Protein 9NZL (pdb70)

Foldseek 3Di:
DQAPPVFKGWDAWDDDDPQFTKTWIAGNVPRAIKIKGKHQQPDPQDFVVVQLVLLVLLPPPPQRWHWDDWDDDDRIIMTITHDFAAFQVLLCVLLVLAWDLLQLLLLLLLLLSQQLSCVLSQKHQQADDRRQWTFGPPPDPRRQHTHGDDRRPMDGQADPPPRHGDDKDFQADLDYDLQQFDLCSLRRIDAASLRNQLSSLSNSLSRHVSGDPLPPDDDPDPNVSSNSSSVCVVPQQLVNSQPVHPCLSSVSNVVSNPDDRSDDDPSVVNSVSSVVSCVVVVHDNPSDTSQCPPPNNPGDDCVVRVVVD

Organism: Candida albicans (NCBI:txid5476)

Solvent-accessible surface area: 15010 Å² total; per-residue (Å²): 150,61,43,12,5,141,71,14,103,41,36,116,102,62,33,103,79,49,43,14,40,48,45,46,4,62,20,88,129,97,51,64,45,1,13,0,20,22,7,70,99,182,46,175,67,97,48,0,154,68,5,57,127,19,4,84,89,0,95,69,18,132,19,10,6,59,7,93,54,53,14,114,60,64,124,69,27,2,5,0,23,32,21,25,14,13,10,0,32,30,0,0,70,27,32,60,82,153,3,53,38,37,0,0,0,5,0,0,27,51,0,0,58,6,0,30,49,0,1,149,46,9,22,0,1,58,14,6,44,0,64,10,0,32,3,2,100,126,69,44,148,48,40,36,69,5,7,0,28,24,6,21,46,24,68,83,1,36,55,61,226,101,98,127,23,32,109,98,114,84,184,52,90,78,59,20,41,10,80,6,12,2,29,14,5,17,67,5,81,8,20,0,19,28,4,2,0,4,6,0,1,0,0,1,1,0,0,3,65,13,81,2,38,2,54,67,47,163,29,117,63,106,166,84,78,42,110,99,10,2,64,81,1,138,105,13,82,4,92,73,1,0,118,80,24,26,80,20,2,3,92,0,0,68,44,1,57,89,20,84,30,85,22,128,3,48,14,98,120,7,30,112,46,0,46,38,0,4,113,106,87,67,91,60,67,91,40,52,3,36,4,63,115,27,36,77,48,185,9,50,48,58,83,103,16,79,149,102,106

Sequence (309 aa):
SSVVGLHYKIGKKIGEGSFGVIFEGTNIINGVPVAIKFEPRKTEAPQLRDEYRTYKHLQGCDGIPNAYYFGQEGLHNILVIDLLGPSLEDLFDWCGRRFSVKTVVQVAIQMLTLVEEVHRHDLIYRDIKPDNFLIGRRGATDENNVHLIDFGMAKQYRDPRTKQHIPYREKKSLSGTARYMSINTHLGREQSRRDDLEALGHVFFYFLRGQLPWQGLKAPTNKQKYEKIGDKKRTTPAVTLCDGLPQQFAEYLDSVRSLPFDAEPPYEEYRMLLLSVLDDLGQACDGDMDWMHLNGGRGWDATINKKPN

Secondary structure (DSSP, 8-state):
--EETTTEEEEEEEE-SSSSEEEEEEETTT--EEEEEEEETT-SS--HHHHHHHHHHTTT-TTSPPEEEEEEETTEEEEEEE----BHHHHHHHTTS---HHHHHHHHHHHHHHHHHHHHTTEE-----GGGEE---TTSTTTTS-EE---TT-EE-B-TTT-PBPPP-------S-TTT--HHHHTTPPP-HHHHHHHHHHHHHHHHHSS-TTTT---SSHHHHHHHHHHHHHHS-HHHHTTTS-THHHHHHHHHHHS-TTPPP-HHHHHHHHHHHHHHHT---S---GGGGTGGGT---TTTTTTT-

InterPro domains:
  IPR000719 Protein kinase domain [PF00069] (44-261)
  IPR000719 Protein kinase domain [PS50011] (44-311)
  IPR000719 Protein kinase domain [SM00220] (44-328)
  IPR008271 Serine/threonine-protein kinase, active site [PS00108] (159-171)
  IPR011009 Protein kinase-like domain superfamily [SSF56112] (43-327)
  IPR017441 Protein kinase, ATP binding site [PS00107] (50-73)
  IPR050235 Casein kinase 1/Serine/threonine-protein kinase-like [PTHR11909] (44-399)

B-factor: mean 36.99, std 21.09, range [13.29, 161.22]

Nearest PDB structures (foldseek):
  6u6a-assembly1_A  TM=9.959E-01  e=7.664E-56  Candida albicans SC5314
  5x18-assembly2_B  TM=9.754E-01  e=1.905E-47  Saccharomyces cerevisiae S288C
  1csn-assembly1_A  TM=9.766E-01  e=1.098E-42  Schizosaccharomyces pombe
  6gro-assembly1_A  TM=9.730E-01  e=7.048E-38  Homo sapiens
  2c47-assembly1_A  TM=9.779E-01  e=2.826E-35  Homo sapiens

Structure (mmCIF, N/CA/C/O backbone):
data_9NZL
#
_entry.id   9NZL
#
_cell.length_a   91.824
_cell.length_b   91.824
_cell.length_c   118.714
_cell.angle_alpha   90.000
_cell.angle_beta   90.000
_cell.angle_gamma   120.000
#
_symmetry.space_group_name_H-M   'H 3'
#
loop_
_entity.id
_entity.type
_entity.pdbx_description
1 polymer 'non-specific serine/threonine protein kinase'
2 non-polymer 'CHLORIDE ION'
3 non-polymer (4M)-4-[3-(5-methylpyridin-2-yl)-1H-pyrazol-4-yl]quinoline
4 non-polymer 'SULFATE ION'
5 water water
#
loop_
_atom_site.group_PDB
_atom_site.id
_atom_site.type_symbol
_atom_site.label_atom_id
_atom_site.label_alt_id
_atom_site.label_comp_id
_atom_site.label_asym_id
_atom_site.label_entity_id
_atom_site.label_seq_id
_atom_site.pdbx_PDB_ins_code
_atom_site.Cartn_x
_atom_site.Cartn_y
_atom_site.Cartn_z
_atom_site.occupancy
_atom_site.B_iso_or_equiv
_atom_site.auth_seq_id
_atom_site.auth_comp_id
_atom_site.auth_asym_id
_atom_site.auth_atom_id
_atom_site.pdbx_PDB_model_num
ATOM 1 N N . SER A 1 1 ? 30.79474 -55.83793 22.75060 1.000 90.21489 37 SER A N 1
ATOM 2 C CA . SER A 1 1 ? 31.76558 -55.54338 21.70216 1.000 94.69549 37 SER A CA 1
ATOM 3 C C . SER A 1 1 ? 31.78714 -54.05331 21.37534 1.000 81.08914 37 SER A C 1
ATOM 4 O O . SER A 1 1 ? 30.80389 -53.34444 21.58951 1.000 77.32399 37 SER A O 1
ATOM 7 N N . SER A 1 2 ? 32.91387 -53.58216 20.85158 1.000 62.93545 38 SER A N 1
ATOM 8 C CA . SER A 1 2 ? 33.07068 -52.17813 20.50729 1.000 57.05688 38 SER A CA 1
ATOM 9 C C . SER A 1 2 ? 32.61933 -51.85333 19.08623 1.000 51.74409 38 SER A C 1
ATOM 10 O O . SER A 1 2 ? 32.65793 -50.68246 18.70049 1.000 41.75652 38 SER A O 1
ATOM 13 N N . VAL A 1 3 ? 32.18352 -52.84324 18.30672 1.000 45.92116 39 VAL A N 1
ATOM 14 C CA . VAL A 1 3 ? 31.85372 -52.65942 16.89635 1.000 40.88161 39 VAL A CA 1
ATOM 15 C C . VAL A 1 3 ? 30.37681 -52.96556 16.69226 1.000 42.62120 39 VAL A C 1
ATOM 16 O O . VAL A 1 3 ? 29.88961 -54.01502 17.13003 1.000 43.09693 39 VAL A O 1
ATOM 20 N N . VAL A 1 4 ? 29.66742 -52.05217 16.02501 1.000 33.76906 40 VAL A N 1
ATOM 21 C CA . VAL A 1 4 ? 28.24944 -52.21669 15.73851 1.000 33.59504 40 VAL A CA 1
ATOM 22 C C . VAL A 1 4 ? 28.05603 -52.20574 14.23182 1.000 35.78819 40 VAL A C 1
ATOM 23 O O . VAL A 1 4 ? 28.85264 -51.63941 13.47844 1.000 30.96441 40 VAL A O 1
ATOM 27 N N . GLY A 1 5 ? 26.97611 -52.85207 13.79776 1.000 33.71695 41 GLY A N 1
ATOM 28 C CA . GLY A 1 5 ? 26.65737 -52.93936 12.38385 1.000 33.31821 41 GLY A CA 1
ATOM 29 C C . GLY A 1 5 ? 27.77897 -53.49555 11.52563 1.000 31.93363 41 GLY A C 1
ATOM 30 O O . GLY A 1 5 ? 27.94623 -53.07807 10.37827 1.000 30.84725 41 GLY A O 1
ATOM 31 N N . LEU A 1 6 ? 28.54907 -54.42779 12.09353 1.000 32.27843 42 LEU A N 1
ATOM 32 C CA . LEU A 1 6 ? 29.64797 -55.12905 11.43263 1.000 31.47821 42 LEU A CA 1
ATOM 33 C C . LEU A 1 6 ? 30.88579 -54.25971 11.24511 1.000 30.05219 42 LEU A C 1
ATOM 34 O O . LEU A 1 6 ? 32.00320 -54.72873 11.46708 1.000 29.40495 42 LEU A O 1
ATOM 39 N N . HIS A 1 7 ? 30.71315 -53.00717 10.82649 1.000 28.81513 43 HIS A N 1
ATOM 40 C CA . HIS A 1 7 ? 31.83422 -52.23177 10.31697 1.000 27.29391 43 HIS A CA 1
ATOM 41 C C . HIS A 1 7 ? 32.10984 -50.94035 11.07984 1.000 26.71680 43 HIS A C 1
ATOM 42 O O . HIS A 1 7 ? 32.97766 -50.18135 10.65287 1.000 25.57444 43 HIS A O 1
ATOM 49 N N . TYR A 1 8 ? 31.42412 -50.65362 12.18532 1.000 27.59642 44 TYR A N 1
ATOM 50 C CA . TYR A 1 8 ? 31.53415 -49.32241 12.78886 1.000 27.14993 44 TYR A CA 1
ATOM 51 C C . TYR A 1 8 ? 31.96220 -49.42302 14.24702 1.000 31.49895 44 TYR A C 1
ATOM 52 O O . TYR A 1 8 ? 31.19604 -49.88979 15.09513 1.000 32.28097 44 TYR A O 1
ATOM 61 N N . LYS A 1 9 ? 33.18317 -48.97602 14.53860 1.000 28.28595 45 LYS A N 1
ATOM 62 C CA . LYS A 1 9 ? 33.72380 -49.03232 15.89330 1.000 32.17693 45 LYS A CA 1
ATOM 63 C C . LYS A 1 9 ? 33.28253 -47.81114 16.69033 1.000 30.22224 45 LYS A C 1
ATOM 64 O O . LYS A 1 9 ? 33.48223 -46.67437 16.25101 1.000 29.84355 45 LYS A O 1
ATOM 70 N N . ILE A 1 10 ? 32.69830 -48.05375 17.86686 1.000 32.75708 46 ILE A N 1
ATOM 71 C CA . ILE A 1 10 ? 32.17933 -46.97568 18.70203 1.000 36.81719 46 ILE A CA 1
ATOM 72 C C . ILE A 1 10 ? 33.32147 -46.15364 19.27711 1.000 37.78343 46 ILE A C 1
ATOM 73 O O . ILE A 1 10 ? 34.32817 -46.69632 19.75037 1.000 35.55178 46 ILE A O 1
ATOM 78 N N . GLY A 1 11 ? 33.15327 -44.83517 19.26277 1.000 33.42314 47 GLY A N 1
ATOM 79 C CA . GLY A 1 11 ? 34.09359 -43.92690 19.88367 1.000 36.32368 47 GLY A CA 1
ATOM 80 C C . GLY A 1 11 ? 33.43975 -43.09247 20.96622 1.000 41.69878 47 GLY A C 1
ATOM 81 O O . GLY A 1 11 ? 32.49024 -43.54324 21.61710 1.000 41.70869 47 GLY A O 1
ATOM 82 N N . LYS A 1 12 ? 33.92031 -41.86606 21.15395 1.000 44.61285 48 LYS A N 1
ATOM 83 C CA . LYS A 1 12 ? 33.45577 -41.04442 22.26171 1.000 45.50180 48 LYS A CA 1
ATOM 84 C C . LYS A 1 12 ? 32.00857 -40.60555 22.05366 1.000 44.72061 48 LYS A C 1
ATOM 85 O O . LYS A 1 12 ? 31.50482 -40.54124 20.92947 1.000 45.03894 48 LYS A O 1
ATOM 91 N N . LYS A 1 13 ? 31.33529 -40.31373 23.16257 1.000 43.87591 49 LYS A N 1
ATOM 92 C CA . LYS A 1 13 ? 29.98975 -39.75633 23.10606 1.000 47.67736 49 LYS A CA 1
ATOM 93 C C . LYS A 1 13 ? 30.04400 -38.28767 22.69180 1.000 52.49392 49 LYS A C 1
ATOM 94 O O . LYS A 1 13 ? 30.92947 -37.53937 23.11450 1.000 56.79243 49 LYS A O 1
ATOM 100 N N . ILE A 1 14 ? 29.09667 -37.87428 21.85114 1.000 48.45739 50 ILE A N 1
ATOM 101 C CA . ILE A 1 14 ? 29.09695 -36.50761 21.34523 1.000 53.20883 50 ILE A CA 1
ATOM 102 C C . ILE A 1 14 ? 27.72338 -35.87179 21.49571 1.000 60.32460 50 ILE A C 1
ATOM 103 O O . ILE A 1 14 ? 27.37659 -34.94510 20.75240 1.000 58.57425 50 ILE A O 1
ATOM 108 N N . GLY A 1 15 ? 26.93802 -36.34708 22.45413 1.000 61.74348 51 GLY A N 1
ATOM 109 C CA . GLY A 1 15 ? 25.70004 -35.68519 22.81698 1.000 78.13133 51 GLY A CA 1
ATOM 110 C C . GLY A 1 15 ? 24.54523 -36.65242 22.98505 1.000 86.01808 51 GLY A C 1
ATOM 111 O O . GLY A 1 15 ? 24.62504 -37.83423 22.66240 1.000 71.97022 51 GLY A O 1
ATOM 112 N N . GLU A 1 16 ? 23.45204 -36.10270 23.51548 1.000 136.20001 52 GLU A N 1
ATOM 113 C CA . GLU A 1 16 ? 22.19692 -36.81279 23.73454 1.000 135.46993 52 GLU A CA 1
ATOM 114 C C . GLU A 1 16 ? 21.11589 -35.82242 24.15293 1.000 137.29283 52 GLU A C 1
ATOM 115 O O . GLU A 1 16 ? 20.95824 -35.52352 25.34198 1.000 139.15818 52 GLU A O 1
ATOM 121 N N . GLY A 1 17 ? 20.38486 -35.29245 23.17651 1.000 134.89985 53 GLY A N 1
ATOM 122 C CA . GLY A 1 17 ? 19.29784 -34.36943 23.44007 1.000 137.75662 53 GLY A CA 1
ATOM 123 C C . GLY A 1 17 ? 18.04109 -34.76947 22.69596 1.000 140.42241 53 GLY A C 1
ATOM 124 O O . GLY A 1 17 ? 16.92728 -34.65896 23.21283 1.000 131.63497 53 GLY A O 1
ATOM 125 N N . SER A 1 18 ? 18.22071 -35.24132 21.46267 1.000 141.25800 54 SER A N 1
ATOM 126 C CA . SER A 1 18 ? 17.13615 -35.86105 20.71330 1.000 131.65847 54 SER A CA 1
ATOM 127 C C . SER A 1 18 ? 16.86425 -37.25958 21.25455 1.000 137.64732 54 SER A C 1
ATOM 128 O O . SER A 1 18 ? 17.28812 -37.59061 22.36920 1.000 134.96847 54 SER A O 1
ATOM 131 N N . PHE A 1 19 ? 16.16283 -38.09064 20.49071 1.000 152.81922 55 PHE A N 1
ATOM 132 C CA . PHE A 1 19 ? 15.79213 -39.41323 20.99089 1.000 147.85272 55 PHE A CA 1
ATOM 133 C C . PHE A 1 19 ? 17.00317 -40.33768 20.89870 1.000 147.05253 55 PHE A C 1
ATOM 134 O O . PHE A 1 19 ? 17.25007 -40.99228 19.88639 1.000 141.04162 55 PHE A O 1
ATOM 142 N N . GLY A 1 20 ? 17.77833 -40.37577 21.97366 1.000 122.35987 56 GLY A N 1
ATOM 143 C CA . GLY A 1 20 ? 18.85346 -41.33474 22.12573 1.000 100.68315 56 GLY A CA 1
ATOM 144 C C . GLY A 1 20 ? 20.22028 -40.67618 22.20534 1.000 90.67297 56 GLY A C 1
ATOM 145 O O . GLY A 1 20 ? 20.39098 -39.48063 21.97436 1.000 97.26544 56 GLY A O 1
ATOM 146 N N . VAL A 1 21 ? 21.20592 -41.51446 22.53554 1.000 70.06392 57 VAL A N 1
ATOM 147 C CA . VAL A 1 21 ? 22.59826 -41.10670 22.68597 1.000 59.01965 57 VAL A CA 1
ATOM 148 C C . VAL A 1 21 ? 23.29526 -41.16209 21.33330 1.000 55.24845 57 VAL A C 1
ATOM 149 O O . VAL A 1 21 ? 23.01881 -42.03822 20.50428 1.000 47.66000 57 VAL A O 1
ATOM 153 N N . ILE A 1 22 ? 24.21520 -40.22801 21.11437 1.000 45.99963 58 ILE A N 1
ATOM 154 C CA . ILE A 1 22 ? 24.96485 -40.12487 19.87029 1.000 43.11343 58 ILE A CA 1
ATOM 155 C C . ILE A 1 22 ? 26.44600 -40.25772 20.18342 1.000 43.76151 58 ILE A C 1
ATOM 156 O O . ILE A 1 22 ? 26.94148 -39.66475 21.14668 1.000 44.54146 58 ILE A O 1
ATOM 161 N N . PHE A 1 23 ? 27.14882 -41.04253 19.36709 1.000 37.76591 59 PHE A N 1
ATOM 162 C CA . PHE A 1 23 ? 28.57002 -41.30027 19.53081 1.000 38.08369 59 PHE A CA 1
ATOM 163 C C . PHE A 1 23 ? 29.29521 -41.02336 18.22325 1.000 35.14484 59 PHE A C 1
ATOM 164 O O . PHE A 1 23 ? 28.71518 -41.14068 17.14269 1.000 34.04219 59 PHE A O 1
ATOM 172 N N . GLU A 1 24 ? 30.56791 -40.64645 18.33232 1.000 34.49382 60 GLU A N 1
ATOM 173 C CA . GLU A 1 24 ? 31.46907 -40.75523 17.19694 1.000 35.01565 60 GLU A CA 1
ATOM 174 C C . GLU A 1 24 ? 31.76770 -42.22415 16.91589 1.000 33.64774 60 GLU A C 1
ATOM 175 O O . GLU A 1 24 ? 31.53194 -43.10538 17.74614 1.000 33.73291 60 GLU A O 1
ATOM 181 N N . GLY A 1 25 ? 32.32080 -42.47555 15.73838 1.000 28.53753 61 GLY A N 1
ATOM 182 C CA . GLY A 1 25 ? 32.72875 -43.81972 15.37770 1.000 30.79689 61 GLY A CA 1
ATOM 183 C C . GLY A 1 25 ? 33.58025 -43.77686 14.13189 1.000 24.55738 61 GLY A C 1
ATOM 184 O O . GLY A 1 25 ? 33.72774 -42.73497 13.48609 1.000 23.87557 61 GLY A O 1
ATOM 185 N N . THR A 1 26 ? 34.13258 -44.93598 13.79346 1.000 24.44725 62 THR A N 1
ATOM 186 C CA . THR A 1 26 ? 34.94084 -45.07552 12.59404 1.000 23.43252 62 THR A CA 1
ATOM 187 C C . THR A 1 26 ? 34.56228 -46.35221 11.86287 1.000 24.53896 62 THR A C 1
ATOM 188 O O . THR A 1 26 ? 34.39811 -47.41236 12.47620 1.000 24.46791 62 THR A O 1
ATOM 192 N N . ASN A 1 27 ? 34.44400 -46.23062 10.54985 1.000 23.01945 63 ASN A N 1
ATOM 193 C CA . ASN A 1 27 ? 34.30856 -47.37744 9.66494 1.000 23.15985 63 ASN A CA 1
ATOM 194 C C . ASN A 1 27 ? 35.61512 -48.16813 9.68950 1.000 23.51382 63 ASN A C 1
ATOM 195 O O . ASN A 1 27 ? 36.66126 -47.64207 9.31260 1.000 24.29373 63 ASN A O 1
ATOM 200 N N . ILE A 1 28 ? 35.56686 -49.42266 10.14778 1.000 23.72339 64 ILE A N 1
ATOM 201 C CA . ILE A 1 28 ? 36.78940 -50.21840 10.28251 1.000 24.73773 64 ILE A CA 1
ATOM 202 C C . ILE A 1 28 ? 37.24061 -50.84690 8.97468 1.000 23.43361 64 ILE A C 1
ATOM 203 O O . ILE A 1 28 ? 38.24665 -51.57060 8.95886 1.000 23.40503 64 ILE A O 1
ATOM 208 N N . ILE A 1 29 ? 36.51209 -50.62585 7.88710 1.000 23.19095 65 ILE A N 1
ATOM 209 C CA . ILE A 1 29 ? 36.98732 -51.01962 6.56882 1.000 24.09670 65 ILE A CA 1
ATOM 210 C C . ILE A 1 29 ? 37.84234 -49.92339 5.93978 1.000 23.55735 65 ILE A C 1
ATOM 211 O O . ILE A 1 29 ? 38.88703 -50.22244 5.36477 1.000 23.82319 65 ILE A O 1
ATOM 216 N N . ASN A 1 30 ? 37.44174 -48.64045 6.05622 1.000 24.40428 66 ASN A N 1
ATOM 217 C CA . ASN A 1 30 ? 38.16134 -47.54147 5.39879 1.000 27.43357 66 ASN A CA 1
ATOM 218 C C . ASN A 1 30 ? 38.59474 -46.39482 6.30662 1.000 26.89198 66 ASN A C 1
ATOM 219 O O . ASN A 1 30 ? 39.21119 -45.44263 5.81510 1.000 27.51002 66 ASN A O 1
ATOM 224 N N . GLY A 1 31 ? 38.29768 -46.44007 7.59885 1.000 25.28633 67 GLY A N 1
ATOM 225 C CA . GLY A 1 31 ? 38.70899 -45.38064 8.49781 1.000 23.05773 67 GLY A CA 1
ATOM 226 C C . GLY A 1 31 ? 37.85484 -44.12860 8.47899 1.000 26.66626 67 GLY A C 1
ATOM 227 O O . GLY A 1 31 ? 38.14351 -43.19646 9.23945 1.000 25.12929 67 GLY A O 1
ATOM 228 N N . VAL A 1 32 ? 36.81720 -44.08204 7.65523 1.000 27.57779 68 VAL A N 1
ATOM 229 C CA . VAL A 1 32 ? 35.97445 -42.88054 7.53393 1.000 29.58273 68 VAL A CA 1
ATOM 230 C C . VAL A 1 32 ? 35.16805 -42.69242 8.81434 1.000 24.85301 68 VAL A C 1
ATOM 231 O O . VAL A 1 32 ? 34.58077 -43.66647 9.31832 1.000 21.62396 68 VAL A O 1
ATOM 235 N N . PRO A 1 33 ? 35.09473 -41.47917 9.36427 1.000 25.39767 69 PRO A N 1
ATOM 236 C CA . PRO A 1 33 ? 34.35830 -41.27225 10.61461 1.000 24.06962 69 PRO A CA 1
ATOM 237 C C . PRO A 1 33 ? 32.85433 -41.25210 10.39047 1.000 23.62710 69 PRO A C 1
ATOM 238 O O . PRO A 1 33 ? 32.35817 -40.80519 9.35519 1.000 21.85851 69 PRO A O 1
ATOM 242 N N . VAL A 1 34 ? 32.12288 -41.71410 11.40382 1.000 23.03877 70 VAL A N 1
ATOM 243 C CA . VAL A 1 34 ? 30.66978 -41.78077 11.34487 1.000 23.77227 70 VAL A CA 1
ATOM 244 C C . VAL A 1 34 ? 30.08235 -41.26728 12.65134 1.000 24.72323 70 VAL A C 1
ATOM 245 O O . VAL A 1 34 ? 30.76356 -41.16207 13.67692 1.000 24.96557 70 VAL A O 1
ATOM 249 N N . ALA A 1 35 ? 28.80018 -40.92598 12.58952 1.000 25.38564 71 ALA A N 1
ATOM 250 C CA . ALA A 1 35 ? 27.99858 -40.62184 13.76709 1.000 26.63931 71 ALA A CA 1
ATOM 251 C C . ALA A 1 35 ? 27.02198 -41.77261 13.96800 1.000 27.87708 71 ALA A C 1
ATOM 252 O O . ALA A 1 35 ? 26.38380 -42.21523 13.00737 1.000 27.85212 71 ALA A O 1
ATOM 254 N N . ILE A 1 36 ? 26.92052 -42.25838 15.20385 1.000 29.09285 72 ILE A N 1
ATOM 255 C CA . ILE A 1 36 ? 26.12213 -43.43347 15.53853 1.000 30.50249 72 ILE A CA 1
ATOM 256 C C . ILE A 1 36 ? 25.08667 -43.03305 16.58482 1.000 35.88640 72 ILE A C 1
ATOM 257 O O . ILE A 1 36 ? 25.44423 -42.50782 17.64726 1.000 36.27418 72 ILE A O 1
ATOM 262 N N . LYS A 1 37 ? 23.81311 -43.28286 16.28750 1.000 33.26674 73 LYS A N 1
ATOM 263 C CA . LYS A 1 37 ? 22.71231 -42.95479 17.18713 1.000 38.49348 73 LYS A CA 1
ATOM 264 C C . LYS A 1 37 ? 22.06562 -44.23320 17.70690 1.000 42.71578 73 LYS A C 1
ATOM 265 O O . LYS A 1 37 ? 21.76798 -45.14523 16.92641 1.000 42.86245 73 LYS A O 1
ATOM 271 N N . PHE A 1 38 ? 21.84444 -44.28624 19.02103 1.000 42.25015 74 PHE A N 1
ATOM 272 C CA . PHE A 1 38 ? 21.24967 -45.43226 19.70295 1.000 46.33971 74 PHE A CA 1
ATOM 273 C C . PHE A 1 38 ? 19.86452 -45.05881 20.21337 1.000 55.88019 74 PHE A C 1
ATOM 274 O O . PHE A 1 38 ? 19.71227 -44.06788 20.93203 1.000 50.39272 74 PHE A O 1
ATOM 282 N N . GLU A 1 39 ? 18.86404 -45.86056 19.86795 1.000 52.54137 75 GLU A N 1
ATOM 283 C CA . GLU A 1 39 ? 17.51939 -45.68182 20.40463 1.000 56.93536 75 GLU A CA 1
ATOM 284 C C . GLU A 1 39 ? 17.15332 -46.90083 21.23673 1.000 60.74412 75 GLU A C 1
ATOM 285 O O . GLU A 1 39 ? 17.21978 -48.02982 20.72390 1.000 59.36707 75 GLU A O 1
ATOM 291 N N . PRO A 1 40 ? 16.78471 -46.73955 22.51044 1.000 65.57670 76 PRO A N 1
ATOM 292 C CA . PRO A 1 40 ? 16.29647 -47.88811 23.28539 1.000 67.28914 76 PRO A CA 1
ATOM 293 C C . PRO A 1 40 ? 15.15801 -48.59643 22.57081 1.000 64.78321 76 PRO A C 1
ATOM 294 O O . PRO A 1 40 ? 14.15317 -47.97606 22.21038 1.000 69.82078 76 PRO A O 1
ATOM 298 N N . ARG A 1 41 ? 15.32717 -49.89814 22.33830 1.000 62.74153 77 ARG A N 1
ATOM 299 C CA . ARG A 1 41 ? 14.35828 -50.65593 21.55389 1.000 72.54309 77 ARG A CA 1
ATOM 300 C C . ARG A 1 41 ? 13.01051 -50.77012 22.25944 1.000 79.57511 77 ARG A C 1
ATOM 301 O O . ARG A 1 41 ? 11.97181 -50.87631 21.59604 1.000 72.16924 77 ARG A O 1
ATOM 309 N N . LYS A 1 42 ? 13.00088 -50.74819 23.58803 1.000 85.18819 78 LYS A N 1
ATOM 310 C CA . LYS A 1 42 ? 11.75634 -50.85128 24.34823 1.000 88.96420 78 LYS A CA 1
ATOM 311 C C . LYS A 1 42 ? 11.15022 -49.47811 24.61618 1.000 96.23696 78 LYS A C 1
ATOM 312 O O . LYS A 1 42 ? 10.77531 -49.15406 25.74119 1.000 105.35660 78 LYS A O 1
ATOM 318 N N . THR A 1 43 ? 11.04715 -48.65807 23.57565 1.000 87.04388 79 THR A N 1
ATOM 319 C CA . THR A 1 43 ? 10.52816 -47.30653 23.70921 1.000 88.39704 79 THR A CA 1
ATOM 320 C C . THR A 1 43 ? 9.11092 -47.22511 23.15229 1.000 96.28325 79 THR A C 1
ATOM 321 O O . THR A 1 43 ? 8.73623 -47.96751 22.23966 1.000 93.82513 79 THR A O 1
ATOM 325 N N . GLU A 1 44 ? 8.31635 -46.32312 23.73175 1.000 100.89929 80 GLU A N 1
ATOM 326 C CA . GLU A 1 44 ? 6.93349 -46.12628 23.31657 1.000 105.75703 80 GLU A CA 1
ATOM 327 C C . GLU A 1 44 ? 6.78695 -45.14418 22.16307 1.000 100.62226 80 GLU A C 1
ATOM 328 O O . GLU A 1 44 ? 5.71056 -45.07940 21.55963 1.000 100.73465 80 GLU A O 1
ATOM 334 N N . ALA A 1 45 ? 7.83545 -44.38507 21.83909 1.000 93.65691 81 ALA A N 1
ATOM 335 C CA . ALA A 1 45 ? 7.84175 -43.46417 20.70501 1.000 90.77224 81 ALA A CA 1
ATOM 336 C C . ALA A 1 45 ? 8.94908 -43.89195 19.74789 1.000 84.16406 81 ALA A C 1
ATOM 337 O O . ALA A 1 45 ? 10.01158 -43.25436 19.69391 1.000 80.60643 81 ALA A O 1
ATOM 339 N N . PRO A 1 46 ? 8.74207 -44.96891 18.98418 1.000 91.37722 82 PRO A N 1
ATOM 340 C CA . PRO A 1 46 ? 9.78129 -45.41947 18.04604 1.000 83.44229 82 PRO A CA 1
ATOM 341 C C . PRO A 1 46 ? 9.97167 -44.40328 16.93056 1.000 75.03990 82 PRO A C 1
ATOM 342 O O . PRO A 1 46 ? 9.00968 -43.96696 16.29461 1.000 78.67372 82 PRO A O 1
ATOM 346 N N . GLN A 1 47 ? 11.22451 -44.03612 16.69466 1.000 69.15499 83 GLN A N 1
ATOM 347 C CA . GLN A 1 47 ? 11.54607 -42.92381 15.80698 1.000 66.98342 83 GLN A CA 1
ATOM 348 C C . GLN A 1 47 ? 12.77524 -43.15638 14.94066 1.000 58.43627 83 GLN A C 1
ATOM 349 O O . GLN A 1 47 ? 12.82692 -42.62663 13.82632 1.000 53.64452 83 GLN A O 1
ATOM 355 N N . LEU A 1 48 ? 13.75172 -43.94019 15.39665 1.000 56.79449 84 LEU A N 1
ATOM 356 C CA . LEU A 1 48 ? 15.00787 -44.08115 14.67082 1.000 53.34972 84 LEU A CA 1
ATOM 357 C C . LEU A 1 48 ? 14.80216 -44.70922 13.29799 1.000 49.92381 84 LEU A C 1
ATOM 358 O O . LEU A 1 48 ? 15.42463 -44.29044 12.31362 1.000 49.29008 84 LEU A O 1
ATOM 363 N N . ARG A 1 49 ? 13.94452 -45.72477 13.21495 1.000 48.14375 85 ARG A N 1
ATOM 364 C CA . ARG A 1 49 ? 13.71828 -46.40043 11.94261 1.000 47.62315 85 ARG A CA 1
ATOM 365 C C . ARG A 1 49 ? 13.15257 -45.44320 10.90145 1.000 45.61368 85 ARG A C 1
ATOM 366 O O . ARG A 1 49 ? 13.58655 -45.44667 9.74316 1.000 49.09260 85 ARG A O 1
ATOM 374 N N . ASP A 1 50 ? 12.17607 -44.61914 11.29196 1.000 47.37321 86 ASP A N 1
ATOM 375 C CA . ASP A 1 50 ? 11.61788 -43.65184 10.35420 1.000 50.11921 86 ASP A CA 1
ATOM 376 C C . ASP A 1 50 ? 12.66077 -42.62995 9.93464 1.000 45.79012 86 ASP A C 1
ATOM 377 O O . ASP A 1 50 ? 12.60600 -42.10843 8.81515 1.000 44.22064 86 ASP A O 1
ATOM 382 N N . GLU A 1 51 ? 13.62803 -42.34471 10.80544 1.000 44.10739 87 GLU A N 1
ATOM 383 C CA . GLU A 1 51 ? 14.67776 -41.40937 10.42703 1.000 39.13827 87 GLU A CA 1
ATOM 384 C C . GLU A 1 51 ? 15.61898 -42.02786 9.40527 1.000 37.12208 87 GLU A C 1
ATOM 385 O O . GLU A 1 51 ? 16.03834 -41.35791 8.45299 1.000 36.28561 87 GLU A O 1
ATOM 391 N N . TYR A 1 52 ? 15.96197 -43.30596 9.58123 1.000 37.21682 88 TYR A N 1
ATOM 392 C CA . TYR A 1 52 ? 16.73896 -44.00357 8.56241 1.000 36.15955 88 TYR A CA 1
ATOM 393 C C . TYR A 1 52 ? 16.04956 -43.93299 7.20518 1.000 37.80501 88 TYR A C 1
ATOM 394 O O . TYR A 1 52 ? 16.68439 -43.63677 6.18508 1.000 38.54194 88 TYR A O 1
ATOM 403 N N . ARG A 1 53 ? 14.74029 -44.19918 7.17818 1.000 40.46322 89 ARG A N 1
ATOM 404 C CA . ARG A 1 53 ? 13.99667 -44.14357 5.92587 1.000 39.77137 89 ARG A CA 1
ATOM 405 C C . ARG A 1 53 ? 14.03755 -42.74619 5.32670 1.000 39.86760 89 ARG A C 1
ATOM 406 O O . ARG A 1 53 ? 14.16032 -42.58944 4.10679 1.000 36.55251 89 ARG A O 1
ATOM 414 N N . THR A 1 54 ? 13.94107 -41.71407 6.16924 1.000 41.33706 90 THR A N 1
ATOM 415 C CA . THR A 1 54 ? 14.00946 -40.34714 5.66248 1.000 36.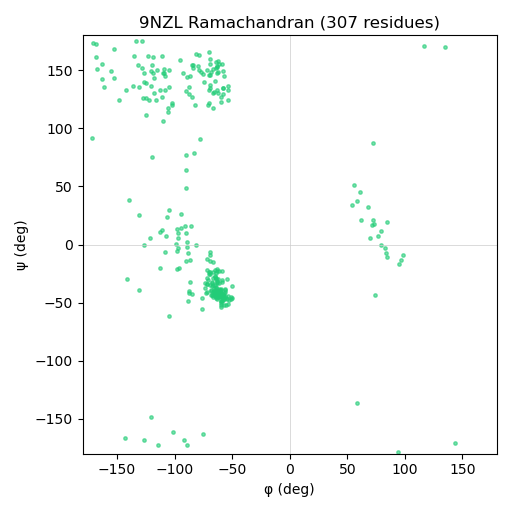11175 90 THR A CA 1
ATOM 416 C C . THR A 1 54 ? 15.37344 -40.06169 5.04643 1.000 33.97023 90 THR A C 1
ATOM 417 O O . THR A 1 54 ? 15.46412 -39.50061 3.94769 1.000 34.36530 90 THR A O 1
ATOM 421 N N . TYR A 1 55 ? 16.45171 -40.44692 5.73960 1.000 33.10416 91 TYR A N 1
ATOM 422 C CA . TYR A 1 55 ? 17.78944 -40.28112 5.17272 1.000 31.26163 91 TYR A CA 1
ATOM 423 C C . TYR A 1 55 ? 17.92319 -41.02564 3.85223 1.000 36.02539 91 TYR A C 1
ATOM 424 O O . TYR A 1 55 ? 18.49566 -40.50034 2.88849 1.000 31.54234 91 TYR A O 1
ATOM 433 N N . LYS A 1 56 ? 17.42635 -42.26399 3.79652 1.000 33.23492 92 LYS A N 1
ATOM 434 C CA . LYS A 1 56 ? 17.51869 -43.03048 2.55719 1.000 37.58161 92 LYS A CA 1
ATOM 435 C C . LYS A 1 56 ? 16.70367 -42.36912 1.45407 1.000 39.09652 92 LYS A C 1
ATOM 436 O O . LYS A 1 56 ? 17.12714 -42.32691 0.29299 1.000 42.15024 92 LYS A O 1
ATOM 442 N N . HIS A 1 57 ? 15.54900 -41.80921 1.81557 1.000 33.74914 93 HIS A N 1
ATOM 443 C CA . HIS A 1 57 ? 14.71942 -41.08890 0.86213 1.000 35.20967 93 HIS A CA 1
ATOM 444 C C . HIS A 1 57 ? 15.42470 -39.85682 0.31423 1.000 42.55854 93 HIS A C 1
ATOM 445 O O . HIS A 1 57 ? 15.20488 -39.48258 -0.84357 1.000 40.67457 93 HIS A O 1
ATOM 452 N N . LEU A 1 58 ? 16.27506 -39.21809 1.12085 1.000 37.15546 94 LEU A N 1
ATOM 453 C CA . LEU A 1 58 ? 16.98767 -38.01449 0.71902 1.000 37.77027 94 LEU A CA 1
ATOM 454 C C . LEU A 1 58 ? 18.39416 -38.31067 0.22234 1.000 37.00456 94 LEU A C 1
ATOM 455 O O . LEU A 1 58 ? 19.15066 -37.37775 -0.05671 1.000 37.27527 94 LEU A O 1
ATOM 460 N N . GLN A 1 59 ? 18.75849 -39.58303 0.10640 1.000 34.07525 95 GLN A N 1
ATOM 461 C CA . GLN A 1 59 ? 20.09799 -39.93848 -0.33286 1.000 42.80774 95 GLN A CA 1
ATOM 462 C C . GLN A 1 59 ? 20.42751 -39.26112 -1.65680 1.000 41.43504 95 GLN A C 1
ATOM 463 O O . GLN A 1 59 ? 19.59574 -39.18898 -2.56559 1.000 44.48783 95 GLN A O 1
ATOM 469 N N . GLY A 1 60 ? 21.63840 -38.72678 -1.74120 1.000 41.60758 96 GLY A N 1
ATOM 470 C CA . GLY A 1 60 ? 22.09312 -38.02623 -2.91335 1.000 47.08972 96 GLY A CA 1
ATOM 471 C C . GLY A 1 60 ? 21.91779 -36.52560 -2.85972 1.000 41.70844 96 GLY A C 1
ATOM 472 O O . GLY A 1 60 ? 22.54230 -35.81675 -3.65755 1.000 48.64683 96 GLY A O 1
ATOM 473 N N . CYS A 1 61 ? 21.09292 -36.02301 -1.94671 1.000 38.41950 97 CYS A N 1
ATOM 474 C CA . CYS A 1 61 ? 20.91839 -34.58315 -1.81228 1.000 38.16536 97 CYS A CA 1
ATOM 475 C C . CYS A 1 61 ? 22.18242 -33.95501 -1.23613 1.000 35.63672 97 CYS A C 1
ATOM 476 O O . CYS A 1 61 ? 22.73779 -34.45408 -0.25169 1.000 36.14682 97 CYS A O 1
ATOM 479 N N . ASP A 1 62 ? 22.64020 -32.86241 -1.85387 1.000 36.66655 98 ASP A N 1
ATOM 480 C CA . ASP A 1 62 ? 23.74969 -32.09536 -1.29592 1.000 39.00500 98 ASP A CA 1
ATOM 481 C C . ASP A 1 62 ? 23.39763 -31.61888 0.10641 1.000 28.08365 98 ASP A C 1
ATOM 482 O O . ASP A 1 62 ? 22.29804 -31.11270 0.34070 1.000 29.50967 98 ASP A O 1
ATOM 487 N N . GLY A 1 63 ? 24.33945 -31.77785 1.03308 1.000 30.49001 99 GLY A N 1
ATOM 488 C CA . GLY A 1 63 ? 24.16171 -31.33663 2.39817 1.000 32.18350 99 GLY A CA 1
ATOM 489 C C . GLY A 1 63 ? 23.39652 -32.28150 3.30269 1.000 28.93349 99 GLY A C 1
ATOM 490 O O . GLY A 1 63 ? 23.25356 -31.98179 4.49127 1.000 23.94877 99 GLY A O 1
ATOM 491 N N . ILE A 1 64 ? 22.89829 -33.39771 2.79116 1.000 25.16171 100 ILE A N 1
ATOM 492 C CA . ILE A 1 64 ? 22.21185 -34.40531 3.59332 1.000 32.38755 100 ILE A CA 1
ATOM 493 C C . ILE A 1 64 ? 23.15525 -35.59297 3.74044 1.000 29.12168 100 ILE A C 1
ATOM 494 O O . ILE A 1 64 ? 23.51767 -36.20834 2.73200 1.000 30.87496 100 ILE A O 1
ATOM 499 N N . PRO A 1 65 ? 23.58076 -35.94634 4.95196 1.000 24.65134 101 PRO A N 1
ATOM 500 C CA . PRO A 1 65 ? 24.52753 -37.05703 5.09663 1.000 29.46484 101 PRO A CA 1
ATOM 501 C C . PRO A 1 65 ? 23.92900 -38.37647 4.63154 1.000 29.08082 101 PRO A C 1
ATOM 502 O O . PRO A 1 65 ? 22.71385 -38.56766 4.64743 1.000 29.90166 101 PRO A O 1
ATOM 506 N N . ASN A 1 66 ? 24.80689 -39.28066 4.19857 1.000 29.40074 102 ASN A N 1
ATOM 507 C CA . ASN A 1 66 ? 24.42503 -40.66199 3.93478 1.000 31.74712 102 ASN A CA 1
ATOM 508 C C . ASN A 1 66 ? 24.12163 -41.39204 5.23525 1.000 27.97402 102 ASN A C 1
ATOM 509 O O . ASN A 1 66 ? 24.75203 -41.15299 6.26656 1.000 28.51550 102 ASN A O 1
ATOM 514 N N . ALA A 1 67 ? 23.16068 -42.30598 5.17251 1.000 30.27745 103 ALA A N 1
ATOM 515 C CA . ALA A 1 67 ? 22.93924 -43.29022 6.21953 1.000 26.28974 103 ALA A CA 1
ATOM 516 C C . ALA A 1 67 ? 23.52053 -44.61240 5.73637 1.000 33.61106 103 ALA A C 1
ATOM 517 O O . ALA A 1 67 ? 23.10886 -45.12520 4.69148 1.000 32.89573 103 ALA A O 1
ATOM 519 N N . TYR A 1 68 ? 24.47127 -45.16303 6.49113 1.000 29.67267 104 TYR A N 1
ATOM 520 C CA . TYR A 1 68 ? 25.17063 -46.37235 6.07426 1.000 29.98570 104 TYR A CA 1
ATOM 521 C C . TYR A 1 68 ? 24.59206 -47.64944 6.65695 1.000 32.44241 104 TYR A C 1
ATOM 522 O O . TYR A 1 68 ? 24.84365 -48.72794 6.10918 1.000 33.16639 104 TYR A O 1
ATOM 531 N N . TYR A 1 69 ? 23.83565 -47.55984 7.74592 1.000 35.86532 105 TYR A N 1
ATOM 532 C CA . TYR A 1 69 ? 23.41358 -48.76193 8.44177 1.000 37.14883 105 TYR A CA 1
ATOM 533 C C . TYR A 1 69 ? 22.24752 -48.44844 9.36797 1.000 38.20446 105 TYR A C 1
ATOM 534 O O . TYR A 1 69 ? 22.20182 -47.38325 9.98643 1.000 31.94824 105 TYR A O 1
ATOM 543 N N . PHE A 1 70 ? 21.30943 -49.38660 9.44519 1.000 37.91788 106 PHE A N 1
ATOM 544 C CA . PHE A 1 70 ? 20.29002 -49.39847 10.48243 1.000 40.06305 106 PHE A CA 1
ATOM 545 C C . PHE A 1 70 ? 20.05597 -50.84490 10.87712 1.000 38.91949 106 PHE A C 1
ATOM 546 O O . PHE A 1 70 ? 19.90430 -51.70621 10.00776 1.000 38.05821 106 PHE A O 1
ATOM 554 N N . GLY A 1 71 ? 20.02550 -51.10974 12.17647 1.000 45.21128 107 GLY A N 1
ATOM 555 C CA . GLY A 1 71 ? 19.76400 -52.46010 12.64048 1.000 45.84984 107 GLY A CA 1
ATOM 556 C C . GLY A 1 71 ? 19.56853 -52.47830 14.13709 1.000 51.18432 107 GLY A C 1
ATOM 557 O O . GLY A 1 71 ? 19.75368 -51.47114 14.82350 1.000 48.70884 107 GLY A O 1
ATOM 558 N N . GLN A 1 72 ? 19.19197 -53.64972 14.63755 1.000 51.07729 108 GLN A N 1
ATOM 559 C CA . GLN A 1 72 ? 18.95800 -53.85777 16.05923 1.000 60.76076 108 GLN A CA 1
ATOM 560 C C . GLN A 1 72 ? 20.12068 -54.64416 16.64699 1.000 61.05140 108 GLN A C 1
ATOM 561 O O . GLN A 1 72 ? 20.57408 -55.62487 16.05024 1.000 65.07248 108 GLN A O 1
ATOM 567 N N . GLU A 1 73 ? 20.60163 -54.21282 17.80962 1.000 61.03712 109 GLU A N 1
ATOM 568 C CA . GLU A 1 73 ? 21.68909 -54.90245 18.49562 1.000 60.09529 109 GLU A CA 1
ATOM 569 C C . GLU A 1 73 ? 21.51033 -54.72694 19.99257 1.000 63.10190 109 GLU A C 1
ATOM 570 O O . GLU A 1 73 ? 21.44309 -53.59267 20.47739 1.000 62.03718 109 GLU A O 1
ATOM 576 N N . GLY A 1 74 ? 21.45890 -55.84208 20.71798 1.000 67.21831 110 GLY A N 1
ATOM 577 C CA . GLY A 1 74 ? 21.12318 -55.76673 22.12880 1.000 66.84059 110 GLY A CA 1
ATOM 578 C C . GLY A 1 74 ? 19.76237 -55.12738 22.30543 1.000 63.41307 110 GLY A C 1
ATOM 579 O O . GLY A 1 74 ? 18.81153 -55.41057 21.56883 1.000 62.47747 110 GLY A O 1
ATOM 580 N N . LEU A 1 75 ? 19.66904 -54.22418 23.27615 1.000 59.17797 111 LEU A N 1
ATOM 581 C CA . LEU A 1 75 ? 18.42049 -53.54150 23.57239 1.000 61.98246 111 LEU A CA 1
ATOM 582 C C . LEU A 1 75 ? 18.26457 -52.23654 22.80328 1.000 64.68564 111 LEU A C 1
ATOM 583 O O . LEU A 1 75 ? 17.42401 -51.41089 23.17378 1.000 61.33104 111 LEU A O 1
ATOM 588 N N . HIS A 1 76 ? 19.05631 -52.02387 21.75324 1.000 66.06436 112 HIS A N 1
ATOM 589 C CA . HIS A 1 76 ? 19.05644 -50.76062 21.02861 1.000 56.40714 112 HIS A CA 1
ATOM 590 C C . HIS A 1 76 ? 18.84070 -50.98591 19.53976 1.000 52.31557 112 HIS A C 1
ATOM 591 O O . HIS A 1 76 ? 19.25765 -52.00211 18.97947 1.000 57.34697 112 HIS A O 1
ATOM 598 N N . ASN A 1 77 ? 18.17545 -50.02317 18.90889 1.000 55.95365 113 ASN A N 1
ATOM 599 C CA . ASN A 1 77 ? 18.26782 -49.82758 17.47075 1.000 51.04218 113 ASN A CA 1
ATOM 600 C C . ASN A 1 77 ? 19.36830 -48.81156 17.18707 1.000 49.23584 113 ASN A C 1
ATOM 601 O O . ASN A 1 77 ? 19.62016 -47.90465 17.98497 1.000 47.18915 113 ASN A O 1
ATOM 606 N N . ILE A 1 78 ? 20.04060 -48.98066 16.05259 1.000 41.29983 114 ILE A N 1
ATOM 607 C CA . ILE A 1 78 ? 21.25379 -48.23059 15.75091 1.000 38.93723 114 ILE A CA 1
ATOM 608 C C . ILE A 1 78 ? 21.14887 -47.64253 14.35165 1.000 33.68746 114 ILE A C 1
ATOM 609 O O . ILE A 1 78 ? 20.71781 -48.31853 13.41212 1.000 35.93109 114 ILE A O 1
ATOM 614 N N . LEU A 1 79 ? 21.52834 -46.37329 14.21899 1.000 34.80483 115 LEU A N 1
ATOM 615 C CA . LEU A 1 79 ? 21.61580 -45.70371 12.93040 1.000 30.25151 115 LEU A CA 1
ATOM 616 C C . LEU A 1 79 ? 23.00576 -45.09425 12.80524 1.000 31.46545 115 LEU A C 1
ATOM 617 O O . LEU A 1 79 ? 23.54861 -44.56128 13.77705 1.000 30.42370 115 LEU A O 1
ATOM 622 N N . VAL A 1 80 ? 23.58577 -45.19215 11.61427 1.000 28.10810 116 VAL A N 1
ATOM 623 C CA . VAL A 1 80 ? 24.94294 -44.72061 11.35033 1.000 27.47904 116 VAL A CA 1
ATOM 624 C C . VAL A 1 80 ? 24.88420 -43.80283 10.14182 1.000 26.35268 116 VAL A C 1
ATOM 625 O O . VAL A 1 80 ? 24.37185 -44.19980 9.09235 1.000 26.84962 116 VAL A O 1
ATOM 629 N N . ILE A 1 81 ? 25.40348 -42.58096 10.28621 1.000 24.99289 117 ILE A N 1
ATOM 630 C CA . ILE A 1 81 ? 25.45346 -41.59894 9.21116 1.000 24.86372 117 ILE A CA 1
ATOM 631 C C . ILE A 1 81 ? 26.84959 -40.97877 9.18431 1.000 23.50958 117 ILE A C 1
ATOM 632 O O . ILE A 1 81 ? 27.69199 -41.27258 10.02987 1.000 23.80461 117 ILE A O 1
ATOM 637 N N . ASP A 1 82 ? 27.08681 -40.12595 8.18736 1.000 22.66468 118 ASP A N 1
ATOM 638 C CA . ASP A 1 82 ? 28.31848 -39.34742 8.13487 1.000 22.10760 118 ASP A CA 1
ATOM 639 C C . ASP A 1 82 ? 28.48704 -38.51064 9.39789 1.000 23.12429 118 ASP A C 1
ATOM 640 O O . ASP A 1 82 ? 27.52049 -37.98350 9.95197 1.000 22.59956 118 ASP A O 1
ATOM 645 N N . LEU A 1 83 ? 29.73522 -38.36174 9.83231 1.000 21.45772 119 LEU A N 1
ATOM 646 C CA . LEU A 1 83 ? 30.06486 -37.48098 10.93915 1.000 22.97893 119 LEU A CA 1
ATOM 647 C C . LEU A 1 83 ? 30.31855 -36.07283 10.41311 1.000 27.09665 119 LEU A C 1
ATOM 648 O O . LEU A 1 83 ? 31.10169 -35.88926 9.47772 1.000 23.06499 119 LEU A O 1
ATOM 653 N N . LEU A 1 84 ? 29.67055 -35.08168 11.02026 1.000 22.88872 120 LEU A N 1
ATOM 654 C CA . LEU A 1 84 ? 29.76697 -33.70522 10.55373 1.000 23.67770 120 LEU A CA 1
ATOM 655 C C . LEU A 1 84 ? 30.47402 -32.82084 11.59060 1.000 26.33760 120 LEU A C 1
ATOM 656 O O . LEU A 1 84 ? 31.01133 -33.30052 12.59746 1.000 24.12462 120 LEU A O 1
ATOM 661 N N . GLY A 1 85 ? 30.48334 -31.51375 11.33507 1.000 21.76171 121 GLY A N 1
ATOM 662 C CA . GLY A 1 85 ? 31.15407 -30.56538 12.19441 1.000 18.80585 121 GLY A CA 1
ATOM 663 C C . GLY A 1 85 ? 30.21218 -29.80765 13.10667 1.000 18.75387 121 GLY A C 1
ATOM 664 O O . GLY A 1 85 ? 29.07788 -30.22819 13.34832 1.000 18.66000 121 GLY A O 1
ATOM 665 N N . PRO A 1 86 ? 30.67134 -28.67158 13.63915 1.000 20.00779 122 PRO A N 1
ATOM 666 C CA . PRO A 1 86 ? 29.83505 -27.88411 14.55874 1.000 20.59182 122 PRO A CA 1
ATOM 667 C C . PRO A 1 86 ? 28.56928 -27.37078 13.89228 1.000 19.33314 122 PRO A C 1
ATOM 668 O O . PRO A 1 86 ? 28.49265 -27.21017 12.67245 1.000 17.79817 122 PRO A O 1
ATOM 672 N N . SER A 1 87 ? 27.58212 -27.06368 14.72831 1.000 18.08529 123 SER A N 1
ATOM 673 C CA . SER A 1 87 ? 26.33045 -26.49819 14.25095 1.000 18.96587 123 SER A CA 1
ATOM 674 C C . SER A 1 87 ? 26.47353 -24.99608 14.02285 1.000 17.74184 123 SER A C 1
ATOM 675 O O . SER A 1 87 ? 27.39476 -24.34716 14.52693 1.000 17.70721 123 SER A O 1
ATOM 678 N N . LEU A 1 88 ? 25.51654 -24.42828 13.27979 1.000 16.56746 124 LEU A N 1
ATOM 679 C CA . LEU A 1 88 ? 25.52904 -22.97829 13.09449 1.000 17.01723 124 LEU A CA 1
ATOM 680 C C . LEU A 1 88 ? 25.32399 -22.24791 14.41636 1.000 17.41865 124 LEU A C 1
ATOM 681 O O . LEU A 1 88 ? 25.81503 -21.12814 14.58452 1.000 18.54551 124 LEU A O 1
ATOM 686 N N . GLU A 1 89 ? 24.60275 -22.84987 15.36658 1.000 19.76203 125 GLU A N 1
ATOM 687 C CA . GLU A 1 89 ? 24.48505 -22.21477 16.67906 1.000 19.12678 125 GLU A CA 1
ATOM 688 C C . GLU A 1 89 ? 25.84205 -22.14943 17.37224 1.000 21.63329 125 GLU A C 1
ATOM 689 O O . GLU A 1 89 ? 26.19067 -21.12179 17.97061 1.000 19.39356 125 GLU A O 1
ATOM 695 N N . ASP A 1 90 ? 26.60550 -23.24727 17.31644 1.000 17.03512 126 ASP A N 1
ATOM 696 C CA . ASP A 1 90 ? 27.97147 -23.25157 17.84649 1.000 21.92155 126 ASP A CA 1
ATOM 697 C C . ASP A 1 90 ? 28.81114 -22.14543 17.22298 1.000 22.32952 126 ASP A C 1
ATOM 698 O O . ASP A 1 90 ? 29.50828 -21.39667 17.92521 1.000 22.78845 126 ASP A O 1
ATOM 703 N N . LEU A 1 91 ? 28.82491 -22.09268 15.89277 1.000 18.20959 127 LEU A N 1
ATOM 704 C CA . LEU A 1 91 ? 29.68383 -21.14379 15.18812 1.000 22.07576 127 LEU A CA 1
ATOM 705 C C . LEU A 1 91 ? 29.25246 -19.70640 15.45001 1.000 19.91110 127 LEU A C 1
ATOM 706 O O . LEU A 1 91 ? 30.09516 -18.80576 15.58920 1.000 17.12704 127 LEU A O 1
ATOM 711 N N . PHE A 1 92 ? 27.94033 -19.47678 15.47737 1.000 19.03098 128 PHE A N 1
ATOM 712 C CA . PHE A 1 92 ? 27.38328 -18.18474 15.87031 1.000 20.98388 128 PHE A CA 1
ATOM 713 C C . PHE A 1 92 ? 27.89829 -17.76119 17.23838 1.000 22.45595 128 PHE A C 1
ATOM 714 O O . PHE A 1 92 ? 28.35114 -16.62703 17.43129 1.000 20.94681 128 PHE A O 1
ATOM 722 N N . ASP A 1 93 ? 27.87338 -18.68527 18.19460 1.000 20.78131 129 ASP A N 1
ATOM 723 C CA . ASP A 1 93 ? 28.36087 -18.37865 19.53110 1.000 21.32781 129 ASP A CA 1
ATOM 724 C C . ASP A 1 93 ? 29.83961 -18.01371 19.50357 1.000 22.87415 129 ASP A C 1
ATOM 725 O O . ASP A 1 93 ? 30.26123 -17.02041 20.11279 1.000 24.60932 129 ASP A O 1
ATOM 730 N N . TRP A 1 94 ? 30.64346 -18.79442 18.77447 1.000 21.87616 130 TRP A N 1
ATOM 731 C CA . TRP A 1 94 ? 32.08705 -18.55881 18.75704 1.000 26.21907 130 TRP A CA 1
ATOM 732 C C . TRP A 1 94 ? 32.44274 -17.27427 18.02440 1.000 21.47364 130 TRP A C 1
ATOM 733 O O . TRP A 1 94 ? 33.49993 -16.68779 18.27705 1.000 23.40236 130 TRP A O 1
ATOM 744 N N . CYS A 1 95 ? 31.59132 -16.83344 17.10908 1.000 19.59690 131 CYS A N 1
ATOM 745 C CA . CYS A 1 95 ? 31.76046 -15.55680 16.42877 1.000 18.42407 131 CYS A CA 1
ATOM 746 C C . CYS A 1 95 ? 31.15913 -14.39441 17.21018 1.000 24.87367 131 CYS A C 1
ATOM 747 O O . CYS A 1 95 ? 30.96950 -13.31465 16.63899 1.000 24.05711 131 CYS A O 1
ATOM 750 N N . GLY A 1 96 ? 30.86411 -14.58405 18.49854 1.000 22.73155 132 GLY A N 1
ATOM 751 C CA . GLY A 1 96 ? 30.37087 -13.49111 19.31605 1.000 19.83940 132 GLY A CA 1
ATOM 752 C C . GLY A 1 96 ? 28.88105 -13.25138 19.22096 1.000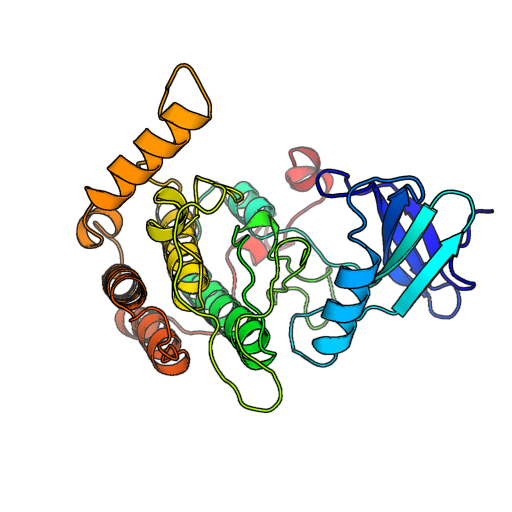 24.63918 132 GLY A C 1
ATOM 753 O O . GLY A 1 96 ? 28.41955 -12.15634 19.55479 1.000 23.45944 132 GLY A O 1
ATOM 754 N N . ARG A 1 97 ? 28.11497 -14.24653 18.76308 1.000 20.61188 133 ARG A N 1
ATOM 755 C CA . ARG A 1 97 ? 26.65130 -14.17102 18.65594 1.000 20.78212 133 ARG A CA 1
ATOM 756 C C . ARG A 1 97 ? 26.21500 -13.05353 17.70888 1.000 25.23434 133 ARG A C 1
ATOM 757 O O . ARG A 1 97 ? 25.25999 -12.31468 17.96339 1.000 22.17310 133 ARG A O 1
ATOM 765 N N . ARG A 1 98 ? 26.88934 -12.98274 16.56692 1.000 20.87965 134 ARG A N 1
ATOM 766 C CA . ARG A 1 98 ? 26.48268 -12.15210 15.44865 1.000 22.70918 134 ARG A CA 1
ATOM 767 C C . ARG A 1 98 ? 27.20187 -12.68166 14.21901 1.000 23.59117 134 ARG A C 1
ATOM 768 O O . ARG A 1 98 ? 28.38547 -13.01050 14.29242 1.000 27.58787 134 ARG A O 1
ATOM 776 N N . PHE A 1 99 ? 26.47566 -12.80700 13.11219 1.000 17.48095 135 PHE A N 1
ATOM 777 C CA . PHE A 1 99 ? 27.07274 -13.09993 11.81752 1.000 19.96199 135 PHE A CA 1
ATOM 778 C C . PHE A 1 99 ? 27.01112 -11.85725 10.94007 1.000 18.85406 135 PHE A C 1
ATOM 779 O O . PHE A 1 99 ? 26.03961 -11.09440 10.98886 1.000 19.09090 135 PHE A O 1
ATOM 787 N N . SER A 1 100 ? 28.04279 -11.67892 10.11218 1.000 19.66825 136 SER A N 1
ATOM 788 C CA . SER A 1 100 ? 28.05892 -10.58444 9.15208 1.000 19.53169 136 SER A CA 1
ATOM 789 C C . SER A 1 100 ? 26.92869 -10.76517 8.14909 1.000 17.17048 136 SER A C 1
ATOM 790 O O . SER A 1 100 ? 26.42871 -11.87039 7.93198 1.000 19.13564 136 SER A O 1
ATOM 793 N N . VAL A 1 101 ? 26.52773 -9.65838 7.52591 1.000 17.17183 137 VAL A N 1
ATOM 794 C CA . VAL A 1 101 ? 25.49567 -9.73012 6.48867 1.000 18.36923 137 VAL A CA 1
ATOM 795 C C . VAL A 1 101 ? 25.87105 -10.75135 5.42297 1.000 20.82026 137 VAL A C 1
ATOM 796 O O . VAL A 1 101 ? 25.04048 -11.56683 4.99501 1.000 18.66535 137 VAL A O 1
ATOM 800 N N . LYS A 1 102 ? 27.13488 -10.73476 4.98958 1.000 17.77994 138 LYS A N 1
ATOM 801 C CA . LYS A 1 102 ? 27.57556 -11.64959 3.94494 1.000 20.39420 138 LYS A CA 1
ATOM 802 C C . LYS A 1 102 ? 27.45383 -13.10655 4.38315 1.000 20.00659 138 LYS A C 1
ATOM 803 O O . LYS A 1 102 ? 26.99417 -13.95428 3.60988 1.000 17.72765 138 LYS A O 1
ATOM 809 N N . THR A 1 103 ? 27.87748 -13.42644 5.60964 1.000 16.31717 139 THR A N 1
ATOM 810 C CA . THR A 1 103 ? 27.76100 -14.80988 6.06992 1.000 16.52819 139 THR A CA 1
ATOM 811 C C . THR A 1 103 ? 26.29691 -15.22660 6.18889 1.000 18.89692 139 THR A C 1
ATOM 812 O O . THR A 1 103 ? 25.93507 -16.34805 5.81384 1.000 16.91333 139 THR A O 1
ATOM 816 N N . VAL A 1 104 ? 25.43135 -14.32359 6.65878 1.000 17.1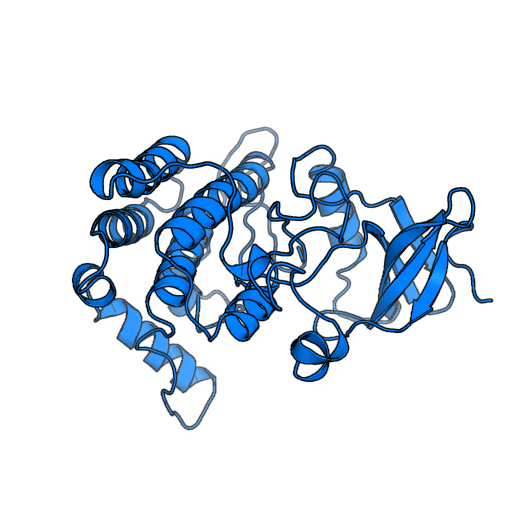3962 140 VAL A N 1
ATOM 817 C CA . VAL A 1 104 ? 24.00517 -14.65425 6.74971 1.000 14.80269 140 VAL A CA 1
ATOM 818 C C . VAL A 1 104 ? 23.41665 -14.92400 5.37020 1.000 19.06361 140 VAL A C 1
ATOM 819 O O . VAL A 1 104 ? 22.68401 -15.90259 5.18199 1.000 17.00474 140 VAL A O 1
ATOM 823 N N . VAL A 1 105 ? 23.72396 -14.07810 4.38116 1.000 14.02884 141 VAL A N 1
ATOM 824 C CA . VAL A 1 105 ? 23.21361 -14.33642 3.02968 1.000 16.81360 141 VAL A CA 1
ATOM 825 C C . VAL A 1 105 ? 23.69200 -15.69615 2.53281 1.000 17.66819 141 VAL A C 1
ATOM 826 O O . VAL A 1 105 ? 22.91982 -16.48646 1.96990 1.000 17.72571 141 VAL A O 1
ATOM 830 N N . GLN A 1 106 ? 24.97472 -15.99106 2.73763 1.000 17.42004 142 GLN A N 1
ATOM 831 C CA . GLN A 1 106 ? 25.54496 -17.20988 2.18512 1.000 16.91642 142 GLN A CA 1
ATOM 832 C C . GLN A 1 106 ? 24.97135 -18.45657 2.84970 1.000 18.29268 142 GLN A C 1
ATOM 833 O O . GLN A 1 106 ? 24.64465 -19.43211 2.15843 1.000 18.48923 142 GLN A O 1
ATOM 839 N N . VAL A 1 107 ? 24.82729 -18.45707 4.17686 1.000 13.32295 143 VAL A N 1
ATOM 840 C CA . VAL A 1 107 ? 24.22020 -19.63993 4.78549 1.000 17.78530 143 VAL A CA 1
ATOM 841 C C . VAL A 1 107 ? 22.73187 -19.68874 4.46334 1.000 19.12936 143 VAL A C 1
ATOM 842 O O . VAL A 1 107 ? 22.14838 -20.77845 4.35714 1.000 15.56279 143 VAL A O 1
ATOM 846 N N . ALA A 1 108 ? 22.10163 -18.52285 4.26892 1.000 17.71765 144 ALA A N 1
ATOM 847 C CA . ALA A 1 108 ? 20.66136 -18.50045 4.01449 1.000 17.40240 144 ALA A CA 1
ATOM 848 C C . ALA A 1 108 ? 20.31480 -19.20452 2.71462 1.000 18.74485 144 ALA A C 1
ATOM 849 O O . ALA A 1 108 ? 19.34838 -19.97438 2.66143 1.000 18.85645 144 ALA A O 1
ATOM 851 N N . ILE A 1 109 ? 21.07657 -18.94803 1.64347 1.000 18.72930 145 ILE A N 1
ATOM 852 C CA . ILE A 1 109 ? 20.71410 -19.56436 0.37640 1.000 19.17350 145 ILE A CA 1
ATOM 853 C C . ILE A 1 109 ? 21.00064 -21.05796 0.41953 1.000 22.84909 145 ILE A C 1
ATOM 854 O O . ILE A 1 109 ? 20.27933 -21.84980 -0.19565 1.000 18.19868 145 ILE A O 1
ATOM 859 N N . GLN A 1 110 ? 22.01969 -21.47780 1.18018 1.000 20.04888 146 GLN A N 1
ATOM 860 C CA . GLN A 1 110 ? 22.23736 -22.90802 1.35978 1.000 19.04997 146 GLN A CA 1
ATOM 861 C C . GLN A 1 110 ? 21.12087 -23.53352 2.18173 1.000 17.71942 146 GLN A C 1
ATOM 862 O O . GLN A 1 110 ? 20.67927 -24.65018 1.88636 1.000 19.97900 146 GLN A O 1
ATOM 868 N N . MET A 1 111 ? 20.65390 -22.83644 3.21720 1.000 17.80946 147 MET A N 1
ATOM 869 C CA . MET A 1 111 ? 19.56887 -23.37676 4.02972 1.000 18.11769 147 MET A CA 1
ATOM 870 C C . MET A 1 111 ? 18.26811 -23.42199 3.23704 1.000 21.13413 147 MET A C 1
ATOM 871 O O . MET A 1 111 ? 17.48399 -24.37664 3.36843 1.000 16.88852 147 MET A O 1
ATOM 876 N N . LEU A 1 112 ? 18.01897 -22.39357 2.41648 1.000 16.03635 148 LEU A N 1
ATOM 877 C CA . LEU A 1 112 ? 16.85891 -22.42387 1.52294 1.000 20.14325 148 LEU A CA 1
ATOM 878 C C . LEU A 1 112 ? 16.92384 -23.60911 0.57362 1.000 20.35931 148 LEU A C 1
ATOM 879 O O . LEU A 1 112 ? 15.90952 -24.27096 0.32553 1.000 19.14731 148 LEU A O 1
ATOM 884 N N . THR A 1 113 ? 18.11042 -23.89203 0.02507 1.000 19.79164 149 THR A N 1
ATOM 885 C CA . THR A 1 113 ? 18.25086 -25.01426 -0.89693 1.000 21.50433 149 THR A CA 1
ATOM 886 C C . THR A 1 113 ? 18.03419 -26.34686 -0.18613 1.000 21.16950 149 THR A C 1
ATOM 887 O O . THR A 1 113 ? 17.36711 -27.24600 -0.72155 1.000 22.18014 149 THR A O 1
ATOM 891 N N . LEU A 1 114 ? 18.60406 -26.49738 1.01397 1.000 17.15335 150 LEU A N 1
ATOM 892 C CA . LEU A 1 114 ? 18.39463 -27.71201 1.80265 1.000 21.89629 150 LEU A CA 1
ATOM 893 C C . LEU A 1 114 ? 16.91388 -27.95509 2.05197 1.000 20.97126 150 LEU A C 1
ATOM 894 O O . LEU A 1 114 ? 16.39694 -29.05089 1.79597 1.000 21.02568 150 LEU A O 1
ATOM 899 N N . VAL A 1 115 ? 16.21619 -26.93841 2.56173 1.000 18.81643 151 VAL A N 1
ATOM 900 C CA . VAL A 1 115 ? 14.78982 -27.08625 2.84963 1.000 17.81990 151 VAL A CA 1
ATOM 901 C C . VAL A 1 115 ? 14.00829 -27.33421 1.56557 1.000 21.02550 151 VAL A C 1
ATOM 902 O O . VAL A 1 115 ? 13.03671 -28.10120 1.55196 1.000 23.89872 151 VAL A O 1
ATOM 906 N N . GLU A 1 116 ? 14.41642 -26.69858 0.46463 1.000 20.61698 152 GLU A N 1
ATOM 907 C CA . GLU A 1 116 ? 13.75778 -26.96566 -0.81391 1.000 23.07794 152 GLU A CA 1
ATOM 908 C C . GLU A 1 116 ? 13.84497 -28.44503 -1.17788 1.000 24.86347 152 GLU A C 1
ATOM 909 O O . GLU A 1 116 ? 12.85227 -29.05474 -1.60195 1.000 25.68826 152 GLU A O 1
ATOM 915 N N . GLU A 1 117 ? 15.02707 -29.04390 -1.01342 1.000 21.74960 153 GLU A N 1
ATOM 916 C CA . GLU A 1 117 ? 15.18123 -30.46404 -1.32683 1.000 24.24846 153 GLU A CA 1
ATOM 917 C C . GLU A 1 117 ? 14.32093 -31.33164 -0.41842 1.000 21.80077 153 GLU A C 1
ATOM 918 O O . GLU A 1 117 ? 13.70988 -32.30222 -0.87795 1.000 24.80254 153 GLU A O 1
ATOM 924 N N . VAL A 1 118 ? 14.26436 -31.00702 0.87598 1.000 21.73101 154 VAL A N 1
ATOM 925 C CA . VAL A 1 118 ? 13.34254 -31.70662 1.77030 1.000 21.47327 154 VAL A CA 1
ATOM 926 C C . VAL A 1 118 ? 11.92518 -31.63893 1.20402 1.000 25.53036 154 VAL A C 1
ATOM 927 O O . VAL A 1 118 ? 11.25309 -32.66325 1.02727 1.000 26.95303 154 VAL A O 1
ATOM 931 N N . HIS A 1 119 ? 11.47674 -30.42806 0.85612 1.000 23.14612 155 HIS A N 1
ATOM 932 C CA . HIS A 1 119 ? 10.12009 -30.24695 0.33003 1.000 24.90514 155 HIS A CA 1
ATOM 933 C C . HIS A 1 119 ? 9.90530 -31.01509 -0.96913 1.000 24.85439 155 HIS A C 1
ATOM 934 O O . HIS A 1 119 ? 8.85311 -31.63810 -1.16423 1.000 26.78457 155 HIS A O 1
ATOM 941 N N . ARG A 1 120 ? 10.88014 -30.97069 -1.87822 1.000 24.05249 156 ARG A N 1
ATOM 942 C CA . ARG A 1 120 ? 10.74240 -31.68924 -3.14134 1.000 28.71634 156 ARG A CA 1
ATOM 943 C C . ARG A 1 120 ? 10.59672 -33.18870 -2.92655 1.000 28.66927 156 ARG A C 1
ATOM 944 O O . ARG A 1 120 ? 10.04952 -33.88140 -3.79150 1.000 32.25570 156 ARG A O 1
ATOM 952 N N . HIS A 1 121 ? 11.05812 -33.70213 -1.78622 1.000 28.05334 157 HIS A N 1
ATOM 953 C CA . HIS A 1 121 ? 10.86758 -35.10030 -1.42600 1.000 30.87688 157 HIS A CA 1
ATOM 954 C C . HIS A 1 121 ? 9.62923 -35.31953 -0.55540 1.000 35.38008 157 HIS A C 1
ATOM 955 O O . HIS A 1 121 ? 9.58155 -36.28183 0.22370 1.000 31.57921 157 HIS A O 1
ATOM 962 N N . ASP A 1 122 ? 8.63137 -34.43665 -0.66759 1.000 33.01676 158 ASP A N 1
ATOM 963 C CA . ASP A 1 122 ? 7.29114 -34.58956 -0.09682 1.000 28.48288 158 ASP A CA 1
ATOM 964 C C . ASP A 1 122 ? 7.25059 -34.44001 1.42219 1.000 28.29002 158 ASP A C 1
ATOM 965 O O . ASP A 1 122 ? 6.25300 -34.81459 2.04439 1.000 30.13699 158 ASP A O 1
ATOM 970 N N . LEU A 1 123 ? 8.28678 -33.86711 2.03689 1.000 24.23051 159 LEU A N 1
ATOM 971 C CA . LEU A 1 123 ? 8.37852 -33.73616 3.48609 1.000 25.47364 159 LEU A CA 1
ATOM 972 C C . LEU A 1 123 ? 8.44340 -32.27252 3.90192 1.000 27.04319 159 LEU A C 1
ATOM 973 O O . LEU A 1 123 ? 9.01382 -31.43495 3.20152 1.000 23.04091 159 LEU A O 1
ATOM 978 N N . ILE A 1 124 ? 7.88260 -31.97612 5.06872 1.000 26.54631 160 ILE A N 1
ATOM 979 C CA . ILE A 1 124 ? 8.18059 -30.73231 5.76171 1.000 26.55825 160 ILE A CA 1
ATOM 980 C C . ILE A 1 124 ? 9.01476 -31.06573 6.99204 1.000 25.38532 160 ILE A C 1
ATOM 981 O O . ILE A 1 124 ? 8.91415 -32.15639 7.56504 1.000 24.16262 160 ILE A O 1
ATOM 986 N N . TYR A 1 125 ? 9.85404 -30.11411 7.39064 1.000 19.00737 161 TYR A N 1
ATOM 987 C CA . TYR A 1 125 ? 10.89617 -30.35799 8.38021 1.000 21.65387 161 TYR A CA 1
ATOM 988 C C . TYR A 1 125 ? 10.40673 -30.13261 9.80998 1.000 23.77215 161 TYR A C 1
ATOM 989 O O . TYR A 1 125 ? 10.64537 -30.96844 10.68782 1.000 21.43511 161 TYR A O 1
ATOM 998 N N . ARG A 1 126 ? 9.74679 -29.00109 10.05784 1.000 21.19085 162 ARG A N 1
ATOM 999 C CA . ARG A 1 126 ? 8.97911 -28.67611 11.25795 1.000 20.68341 162 ARG A CA 1
ATOM 1000 C C . ARG A 1 126 ? 9.82046 -28.46043 12.51187 1.000 26.48702 162 ARG A C 1
ATOM 1001 O O . ARG A 1 126 ? 9.25008 -28.25579 13.57272 1.000 27.42591 162 ARG A O 1
ATOM 1009 N N . ASP A 1 127 ? 11.14601 -28.46235 12.42584 1.000 24.09183 163 ASP A N 1
ATOM 1010 C CA . ASP A 1 127 ? 11.97285 -28.22980 13.60735 1.000 25.42287 163 ASP A CA 1
ATOM 1011 C C . ASP A 1 127 ? 13.16791 -27.34256 13.25510 1.000 22.28071 163 ASP A C 1
ATOM 1012 O O . ASP A 1 127 ? 14.27681 -27.54441 13.75451 1.000 21.41881 163 ASP A O 1
ATOM 1017 N N . ILE A 1 128 ? 12.94847 -26.35124 12.38229 1.000 19.88111 164 ILE A N 1
ATOM 1018 C CA . ILE A 1 128 ? 14.01936 -25.44827 11.96463 1.000 17.96617 164 ILE A CA 1
ATOM 1019 C C . ILE A 1 128 ? 14.62044 -24.75453 13.17778 1.000 20.38421 164 ILE A C 1
ATOM 1020 O O . ILE A 1 128 ? 13.90548 -24.18310 14.00951 1.000 21.70952 164 ILE A O 1
ATOM 1025 N N . LYS A 1 129 ? 15.95188 -24.79407 13.27666 1.000 19.57050 165 LYS A N 1
ATOM 1026 C CA . LYS A 1 129 ? 16.72476 -24.12695 14.31518 1.000 18.32464 165 LYS A CA 1
ATOM 1027 C C . LYS A 1 129 ? 18.19046 -24.16514 13.89098 1.000 17.87456 165 LYS A C 1
ATOM 1028 O O . LYS A 1 129 ? 18.59748 -25.08626 13.17344 1.000 19.83907 165 LYS A O 1
ATOM 1034 N N . PRO A 1 130 ? 19.00860 -23.19034 14.28382 1.000 19.80321 166 PRO A N 1
ATOM 1035 C CA . PRO A 1 130 ? 20.41692 -23.21507 13.85496 1.000 19.77484 166 PRO A CA 1
ATOM 1036 C C . PRO A 1 130 ? 21.17872 -24.41194 14.38905 1.000 18.29796 166 PRO A C 1
ATOM 1037 O O . PRO A 1 130 ? 22.17957 -24.81140 13.78530 1.000 16.70329 166 PRO A O 1
ATOM 1041 N N . ASP A 1 131 ? 20.71380 -25.01452 15.48133 1.000 17.32100 167 ASP A N 1
ATOM 1042 C CA . ASP A 1 131 ? 21.38295 -26.17009 16.06286 1.000 19.37455 167 ASP A CA 1
ATOM 1043 C C . ASP A 1 131 ? 21.36590 -27.39335 15.15705 1.000 20.99675 167 ASP A C 1
ATOM 1044 O O . ASP A 1 131 ? 22.20648 -28.28090 15.33401 1.000 20.05350 167 ASP A O 1
ATOM 1049 N N . ASN A 1 132 ? 20.43079 -27.48081 14.20854 1.000 18.21874 168 ASN A N 1
ATOM 1050 C CA . ASN A 1 132 ? 20.32643 -28.66263 13.36179 1.000 19.42139 168 ASN A CA 1
ATOM 1051 C C . ASN A 1 132 ? 20.98428 -28.49605 12.00641 1.000 20.62140 168 ASN A C 1
ATOM 1052 O O . ASN A 1 132 ? 20.95596 -29.43752 11.20608 1.000 21.39159 168 ASN A O 1
ATOM 1057 N N . PHE A 1 133 ? 21.57501 -27.33788 11.73258 1.000 16.17405 169 PHE A N 1
ATOM 1058 C CA . PHE A 1 133 ? 22.35331 -27.11278 10.52230 1.000 15.63007 169 PHE A CA 1
ATOM 1059 C C . PHE A 1 133 ? 23.82688 -27.18258 10.91287 1.000 17.54154 169 PHE A C 1
ATOM 1060 O O . PHE A 1 133 ? 24.27053 -26.42380 11.77785 1.000 16.72109 169 PHE A O 1
ATOM 1068 N N . LEU A 1 134 ? 24.57593 -28.11281 10.31788 1.000 18.12760 170 LEU A N 1
ATOM 1069 C CA . LEU A 1 134 ? 25.95842 -28.36182 10.72037 1.000 17.91038 170 LEU A CA 1
ATOM 1070 C C . LEU A 1 134 ? 26.89442 -28.12704 9.54679 1.000 19.52888 170 LEU A C 1
ATOM 1071 O O . LEU A 1 134 ? 26.52386 -28.35400 8.39666 1.000 18.37118 170 LEU A O 1
ATOM 1076 N N . ILE A 1 135 ? 28.12660 -27.69933 9.83294 1.000 15.80214 171 ILE A N 1
ATOM 1077 C CA . ILE A 1 135 ? 29.09806 -27.62333 8.74538 1.000 16.93459 171 ILE A CA 1
ATOM 1078 C C . ILE A 1 135 ? 29.80493 -28.97005 8.65436 1.000 18.99845 171 ILE A C 1
ATOM 1079 O O . ILE A 1 135 ? 29.40371 -29.93336 9.31533 1.000 18.58879 171 ILE A O 1
ATOM 1084 N N . GLY A 1 136 ? 30.83900 -29.05464 7.81615 1.000 20.31117 172 GLY A N 1
ATOM 1085 C CA . GLY A 1 136 ? 31.59117 -30.27854 7.63231 1.000 22.66253 172 GLY A CA 1
ATOM 1086 C C . GLY A 1 136 ? 32.79338 -30.37461 8.55566 1.000 26.49726 172 GLY A C 1
ATOM 1087 O O . GLY A 1 136 ? 32.96202 -29.60712 9.50512 1.000 21.72949 172 GLY A O 1
ATOM 1088 N N . ARG A 1 137 ? 33.64371 -31.34889 8.26579 1.000 26.64383 173 ARG A N 1
ATOM 1089 C CA . ARG A 1 137 ? 34.81402 -31.55395 9.10333 1.000 28.57128 173 ARG A CA 1
ATOM 1090 C C . ARG A 1 137 ? 36.01832 -30.83601 8.51242 1.000 27.10450 173 ARG A C 1
ATOM 1091 O O . ARG A 1 137 ? 36.05641 -30.51090 7.32429 1.000 25.65833 173 ARG A O 1
ATOM 1099 N N . ARG A 1 138 ? 37.00156 -30.57332 9.37581 1.000 29.88495 174 ARG A N 1
ATOM 1100 C CA . ARG A 1 138 ? 38.17543 -29.80733 8.97482 1.000 28.99686 174 ARG A CA 1
ATOM 1101 C C . ARG A 1 138 ? 38.92726 -30.55096 7.88510 1.000 33.64916 174 ARG A C 1
ATOM 1102 O O . ARG A 1 138 ? 39.18582 -31.75409 8.00079 1.000 31.16597 174 ARG A O 1
ATOM 1110 N N . GLY A 1 139 ? 39.24987 -29.83771 6.80892 1.000 28.89793 175 GLY A N 1
ATOM 1111 C CA . GLY A 1 139 ? 39.95115 -30.42058 5.68944 1.000 32.93775 175 GLY A CA 1
ATOM 1112 C C . GLY A 1 139 ? 39.09002 -31.12385 4.65908 1.000 34.00094 175 GLY A C 1
ATOM 1113 O O . GLY A 1 139 ? 39.60604 -31.46898 3.59068 1.000 35.81389 175 GLY A O 1
ATOM 1114 N N . ALA A 1 140 ? 37.80374 -31.35345 4.92924 1.000 30.33813 176 ALA A N 1
ATOM 1115 C CA . ALA A 1 140 ? 36.96986 -32.04343 3.95223 1.000 28.70233 176 ALA A CA 1
ATOM 1116 C C . ALA A 1 140 ? 36.53001 -31.09115 2.84343 1.000 30.08421 176 ALA A C 1
ATOM 1117 O O . ALA A 1 140 ? 36.58814 -29.86894 2.98121 1.000 31.24907 176 ALA A O 1
ATOM 1119 N N . THR A 1 141 ? 36.06811 -31.67541 1.73234 1.000 27.94688 177 THR A N 1
ATOM 1120 C CA . THR A 1 141 ? 35.60556 -30.86924 0.60325 1.000 35.69636 177 THR A CA 1
ATOM 1121 C C . THR A 1 141 ? 34.36619 -30.05969 0.95705 1.000 33.24767 177 THR A C 1
ATOM 1122 O O . THR A 1 141 ? 34.12509 -28.99944 0.36987 1.000 34.71684 177 THR A O 1
ATOM 1126 N N . ASP A 1 142 ? 33.56064 -30.54440 1.89770 1.000 30.50403 178 ASP A N 1
ATOM 1127 C CA . ASP A 1 142 ? 32.38074 -29.82011 2.35016 1.000 31.63988 178 ASP A CA 1
ATOM 1128 C C . ASP A 1 142 ? 32.59420 -29.19422 3.72841 1.000 27.32042 178 ASP A C 1
ATOM 1129 O O . ASP A 1 142 ? 31.64099 -29.01845 4.48913 1.000 23.90069 178 ASP A O 1
ATOM 1134 N N . GLU A 1 143 ? 33.84304 -28.83980 4.04898 1.000 24.16696 179 GLU A N 1
ATOM 1135 C CA . GLU A 1 143 ? 34.17048 -28.33386 5.38103 1.000 23.87151 179 GLU A CA 1
ATOM 1136 C C . GLU A 1 143 ? 33.24452 -27.20428 5.81531 1.000 24.00257 179 GLU A C 1
ATOM 1137 O O . GLU A 1 143 ? 32.77258 -27.17746 6.95742 1.000 22.06974 179 GLU A O 1
ATOM 1143 N N . ASN A 1 144 ? 33.01666 -26.22935 4.93914 1.000 21.11636 180 ASN A N 1
ATOM 1144 C CA . ASN A 1 144 ? 32.27226 -25.04216 5.33388 1.000 21.65380 180 ASN A CA 1
ATOM 1145 C C . ASN A 1 144 ? 30.90801 -24.95269 4.66708 1.000 24.74854 180 ASN A C 1
ATOM 1146 O O . ASN A 1 144 ? 30.25677 -23.90773 4.75526 1.000 22.12681 180 ASN A O 1
ATOM 1151 N N . ASN A 1 145 ? 30.44509 -26.02992 4.04059 1.000 21.68973 181 ASN A N 1
ATOM 1152 C CA . ASN A 1 145 ? 29.07639 -26.09667 3.55228 1.000 22.83850 181 ASN A CA 1
ATOM 1153 C C . ASN A 1 145 ? 28.10690 -26.41755 4.68629 1.000 23.31765 181 ASN A C 1
ATOM 1154 O O . ASN A 1 145 ? 28.45890 -27.06112 5.68078 1.000 20.62188 181 ASN A O 1
ATOM 1159 N N . VAL A 1 146 ? 26.87291 -25.98981 4.50921 1.000 22.00660 182 VAL A N 1
ATOM 1160 C CA . VAL A 1 146 ? 25.80722 -26.20027 5.48028 1.000 17.17585 182 VAL A CA 1
ATOM 1161 C C . VAL A 1 146 ? 25.14710 -27.54429 5.19936 1.000 21.27072 182 VAL A C 1
ATOM 1162 O O . VAL A 1 146 ? 24.89462 -27.89713 4.04306 1.000 20.03782 182 VAL A O 1
ATOM 1166 N N . HIS A 1 147 ? 24.89553 -28.31287 6.25842 1.000 16.58093 183 HIS A N 1
ATOM 1167 C CA . HIS A 1 147 ? 24.21125 -29.59603 6.18639 1.000 21.69150 183 HIS A CA 1
ATOM 1168 C C . HIS A 1 147 ? 22.99239 -29.57728 7.09555 1.000 19.15992 183 HIS A C 1
ATOM 1169 O O . HIS A 1 147 ? 22.89878 -28.76946 8.01905 1.000 18.49475 183 HIS A O 1
ATOM 1176 N N . LEU A 1 148 ? 22.07511 -30.51220 6.86318 1.000 17.09588 184 LEU A N 1
ATOM 1177 C CA . LEU A 1 148 ? 20.85842 -30.59590 7.66046 1.000 17.19161 184 LEU A CA 1
ATOM 1178 C C . LEU A 1 148 ? 20.73374 -31.99623 8.24178 1.000 18.10619 184 LEU A C 1
ATOM 1179 O O . LEU A 1 148 ? 20.75407 -32.97677 7.49409 1.000 18.81085 184 LEU A O 1
ATOM 1184 N N . ILE A 1 149 ? 20.57245 -32.08684 9.56319 1.000 16.87732 185 ILE A N 1
ATOM 1185 C CA . ILE A 1 149 ? 20.33696 -33.34587 10.24972 1.000 20.24601 185 ILE A CA 1
ATOM 1186 C C . ILE A 1 149 ? 19.10731 -33.22086 11.15001 1.000 21.31463 185 ILE A C 1
ATOM 1187 O O . ILE A 1 149 ? 18.51119 -32.15074 11.28526 1.000 21.95779 185 ILE A O 1
ATOM 1192 N N . ASP A 1 150 ? 18.73633 -34.35343 11.76244 1.000 21.78503 186 ASP A N 1
ATOM 1193 C CA . ASP A 1 150 ? 17.65633 -34.50264 12.73690 1.000 24.64785 186 ASP A CA 1
ATOM 1194 C C . ASP A 1 150 ? 16.28656 -34.38693 12.08315 1.000 30.18942 186 ASP A C 1
ATOM 1195 O O . ASP A 1 150 ? 15.68839 -33.30584 12.05725 1.000 22.72099 186 ASP A O 1
ATOM 1200 N N . PHE A 1 151 ? 15.76100 -35.50832 11.59070 1.000 23.73865 187 PHE A N 1
ATOM 1201 C CA . PHE A 1 151 ? 14.48286 -35.51224 10.89308 1.000 29.31780 187 PHE A CA 1
ATOM 1202 C C . PHE A 1 151 ? 13.36741 -36.12514 11.73056 1.000 29.56365 187 PHE A C 1
ATOM 1203 O O . PHE A 1 151 ? 12.34522 -36.55007 11.18301 1.000 31.31113 187 PHE A O 1
ATOM 1211 N N . GLY A 1 152 ? 13.52725 -36.12628 13.05849 1.000 31.21148 188 GLY A N 1
ATOM 1212 C CA . GLY A 1 152 ? 12.53182 -36.73068 13.92709 1.000 35.48256 188 GLY A CA 1
ATOM 1213 C C . GLY A 1 152 ? 11.17671 -36.04778 13.88250 1.000 35.97284 188 GLY A C 1
ATOM 1214 O O . GLY A 1 152 ? 10.15941 -36.67259 14.18638 1.000 36.27249 188 GLY A O 1
ATOM 1215 N N . MET A 1 153 ? 11.13817 -34.76621 13.50860 1.000 27.85904 189 MET A N 1
ATOM 1216 C CA . MET A 1 153 ? 9.88616 -34.01617 13.41398 1.000 29.12424 189 MET A CA 1
ATOM 1217 C C . MET A 1 153 ? 9.33074 -33.94831 11.99814 1.000 29.40278 189 MET A C 1
ATOM 1218 O O . MET A 1 153 ? 8.21441 -33.44963 11.80736 1.000 30.43488 189 MET A O 1
ATOM 1223 N N . ALA A 1 154 ? 10.06452 -34.45425 11.01076 1.000 24.85122 190 ALA A N 1
ATOM 1224 C CA . ALA A 1 154 ? 9.62775 -34.37432 9.62498 1.000 27.13468 190 ALA A CA 1
ATOM 1225 C C . ALA A 1 154 ? 8.33366 -35.15599 9.41690 1.000 30.53644 190 ALA A C 1
ATOM 1226 O O . ALA A 1 154 ? 8.04670 -36.12477 10.12388 1.000 34.78363 190 ALA A O 1
ATOM 1228 N N . LYS A 1 155 ? 7.55733 -34.73563 8.41570 1.000 28.01555 191 LYS A N 1
ATOM 1229 C CA . LYS A 1 155 ? 6.24512 -35.30924 8.13833 1.000 32.71075 191 LYS A CA 1
ATOM 1230 C C . LYS A 1 155 ? 5.96188 -35.12802 6.65404 1.000 33.51653 191 LYS A C 1
ATOM 1231 O O . LYS A 1 155 ? 6.33827 -34.11332 6.06725 1.000 26.90923 191 LYS A O 1
ATOM 1237 N N . GLN A 1 156 ? 5.30973 -36.11607 6.05144 1.000 32.54512 192 GLN A N 1
ATOM 1238 C CA . GLN A 1 156 ? 4.85653 -35.98426 4.67153 1.000 34.25565 192 GLN A CA 1
ATOM 1239 C C . GLN A 1 156 ? 3.77624 -34.90534 4.57592 1.000 33.78282 192 GLN A C 1
ATOM 1240 O O . GLN A 1 156 ? 2.83686 -34.89148 5.37358 1.000 32.24091 192 GLN A O 1
ATOM 1246 N N . TYR A 1 157 ? 3.91753 -33.97411 3.62142 1.000 31.94748 193 TYR A N 1
ATOM 1247 C CA . TYR A 1 157 ? 2.90731 -32.93502 3.43925 1.000 30.01081 193 TYR A CA 1
ATOM 1248 C C . TYR A 1 157 ? 2.07569 -33.11619 2.17280 1.000 33.38861 193 TYR A C 1
ATOM 1249 O O . TYR A 1 157 ? 1.10733 -32.37420 1.97724 1.000 33.77502 193 TYR A O 1
ATOM 1258 N N . ARG A 1 158 ? 2.41605 -34.08019 1.31925 1.000 31.81593 194 ARG A N 1
ATOM 1259 C CA . ARG A 1 158 ? 1.68773 -34.32756 0.08050 1.000 37.05232 194 ARG A CA 1
ATOM 1260 C C . ARG A 1 158 ? 1.89887 -35.77861 -0.31719 1.000 36.06519 194 ARG A C 1
ATOM 1261 O O . ARG A 1 158 ? 2.94612 -36.36322 -0.03178 1.000 38.27786 194 ARG A O 1
ATOM 1269 N N . ASP A 1 159 ? 0.90354 -36.35321 -0.97698 1.000 40.02426 195 ASP A N 1
ATOM 1270 C CA . ASP A 1 159 ? 1.06317 -37.71025 -1.48057 1.000 44.00212 195 ASP A CA 1
ATOM 1271 C C . ASP A 1 159 ? 2.18890 -37.74261 -2.51307 1.000 47.21121 195 ASP A C 1
ATOM 1272 O O . ASP A 1 159 ? 2.23376 -36.88000 -3.39912 1.000 45.63586 195 ASP A O 1
ATOM 1277 N N . PRO A 1 160 ? 3.11738 -38.69845 -2.43064 1.000 42.95013 196 PRO A N 1
ATOM 1278 C CA . PRO A 1 160 ? 4.24732 -38.68985 -3.37507 1.000 45.48518 196 PRO A CA 1
ATOM 1279 C C . PRO A 1 160 ? 3.83592 -38.90633 -4.82160 1.000 50.85897 196 PRO A C 1
ATOM 1280 O O . PRO A 1 160 ? 4.44242 -38.30659 -5.71682 1.000 52.71993 196 PRO A O 1
ATOM 1284 N N . ARG A 1 161 ? 2.81732 -39.72964 -5.07742 1.000 50.13306 197 ARG A N 1
ATOM 1285 C CA . ARG A 1 161 ? 2.39470 -40.01657 -6.44516 1.000 59.62516 197 ARG A CA 1
ATOM 1286 C C . ARG A 1 161 ? 1.60628 -38.85676 -7.04405 1.000 57.11761 197 ARG A C 1
ATOM 1287 O O . ARG A 1 161 ? 1.95654 -38.33307 -8.10779 1.000 55.13101 197 ARG A O 1
ATOM 1295 N N . THR A 1 162 ? 0.53470 -38.44687 -6.36936 1.000 51.38548 198 THR A N 1
ATOM 1296 C CA . THR A 1 162 ? -0.40892 -37.47373 -6.89992 1.000 52.39043 198 THR A CA 1
ATOM 1297 C C . THR A 1 162 ? -0.05812 -36.03589 -6.54979 1.000 53.05234 198 THR A C 1
ATOM 1298 O O . THR A 1 162 ? -0.62858 -35.11727 -7.15030 1.000 55.23537 198 THR A O 1
ATOM 1302 N N . LYS A 1 163 ? 0.84800 -35.82619 -5.59192 1.000 49.61302 199 LYS A N 1
ATOM 1303 C CA . LYS A 1 163 ? 1.21776 -34.51013 -5.06927 1.000 46.71790 199 LYS A CA 1
ATOM 1304 C C . LYS A 1 163 ? 0.04319 -33.79127 -4.41378 1.000 45.54184 199 LYS A C 1
ATOM 1305 O O . LYS A 1 163 ? 0.06986 -32.56555 -4.26890 1.000 39.59515 199 LYS A O 1
ATOM 1311 N N . GLN A 1 164 ? -0.98539 -34.52984 -3.99752 1.000 37.07378 200 GLN A N 1
ATOM 1312 C CA . GLN A 1 164 ? -2.11014 -33.92620 -3.28991 1.000 42.08160 200 GLN A CA 1
ATOM 1313 C C . GLN A 1 164 ? -1.67930 -33.48765 -1.89204 1.000 37.28466 200 GLN A C 1
ATOM 1314 O O . GLN A 1 164 ? -1.22695 -34.30870 -1.08951 1.000 36.68983 200 GLN A O 1
ATOM 1320 N N . HIS A 1 165 ? -1.83744 -32.19764 -1.60445 1.000 37.21080 201 HIS A N 1
ATOM 1321 C CA . HIS A 1 165 ? -1.43722 -31.61469 -0.32700 1.000 34.80589 201 HIS A CA 1
ATOM 1322 C C . HIS A 1 165 ? -2.32239 -32.11039 0.81295 1.000 37.71532 201 HIS A C 1
ATOM 1323 O O . HIS A 1 165 ? -3.51732 -32.36890 0.63612 1.000 36.04771 201 HIS A O 1
ATOM 1330 N N . ILE A 1 166 ? -1.73433 -32.21533 2.00191 1.000 35.09752 202 ILE A N 1
ATOM 1331 C CA . ILE A 1 166 ? -2.50805 -32.58935 3.18495 1.000 38.34263 202 ILE A CA 1
ATOM 1332 C C . ILE A 1 166 ? -3.53441 -31.49590 3.46281 1.000 34.45696 202 ILE A C 1
ATOM 1333 O O . ILE A 1 166 ? -3.30002 -30.32800 3.11623 1.000 32.16167 202 ILE A O 1
ATOM 1338 N N . PRO A 1 167 ? -4.67235 -31.82072 4.07823 1.000 34.25406 203 PRO A N 1
ATOM 1339 C CA . PRO A 1 167 ? -5.67728 -30.79062 4.36634 1.000 34.91873 203 PRO A CA 1
ATOM 1340 C C . PRO A 1 167 ? -5.23177 -29.85072 5.47395 1.000 34.03487 203 PRO A C 1
ATOM 1341 O O . PRO A 1 167 ? -4.50223 -30.23142 6.39136 1.000 32.59421 203 PRO A O 1
ATOM 1345 N N . TYR A 1 168 ? -5.70832 -28.61111 5.39401 1.000 35.71976 204 TYR A N 1
ATOM 1346 C CA . TYR A 1 168 ? -5.54413 -27.69041 6.51015 1.000 35.59452 204 TYR A CA 1
ATOM 1347 C C . TYR A 1 168 ? -6.32165 -28.19660 7.71858 1.000 37.84959 204 TYR A C 1
ATOM 1348 O O . TYR A 1 168 ? -7.42714 -28.72609 7.58770 1.000 34.68125 204 TYR A O 1
ATOM 1357 N N . ARG A 1 169 ? -5.73530 -28.04679 8.90290 1.000 33.43260 205 ARG A N 1
ATOM 1358 C CA . ARG A 1 169 ? -6.44701 -28.35969 10.13332 1.000 37.81699 205 ARG A CA 1
ATOM 1359 C C . ARG A 1 169 ? -5.87070 -27.51035 11.25298 1.000 35.32598 205 ARG A C 1
ATOM 1360 O O . ARG A 1 169 ? -4.82033 -26.87538 11.10752 1.000 33.31481 205 ARG A O 1
ATOM 1368 N N . GLU A 1 170 ? -6.57892 -27.49805 12.37652 1.000 32.96909 206 GLU A N 1
ATOM 1369 C CA . GLU A 1 170 ? -6.11673 -26.76214 13.54316 1.000 36.30261 206 GLU A CA 1
ATOM 1370 C C . GLU A 1 170 ? -6.08175 -27.67681 14.75987 1.000 41.82747 206 GLU A C 1
ATOM 1371 O O . GLU A 1 170 ? -6.19782 -28.89966 14.61894 1.000 40.57644 206 GLU A O 1
ATOM 1377 N N . LYS A 1 171 ? -5.91139 -27.09101 15.94930 1.000 39.60876 207 LYS A N 1
ATOM 1378 C CA . LYS A 1 171 ? -5.82293 -27.83985 17.20830 1.000 39.43296 207 LYS A CA 1
ATOM 1379 C C . LYS A 1 171 ? -4.67071 -28.84647 17.17993 1.000 43.30272 207 LYS A C 1
ATOM 1380 O O . LYS A 1 171 ? -4.78583 -29.96375 17.68818 1.000 41.80027 207 LYS A O 1
ATOM 1386 N N . LYS A 1 172 ? -3.55994 -28.45753 16.55875 1.000 37.03478 208 LYS A N 1
ATOM 1387 C CA . LYS A 1 172 ? -2.34517 -29.25463 16.60596 1.000 44.75555 208 LYS A CA 1
ATOM 1388 C C . LYS A 1 172 ? -1.56920 -28.94273 17.87796 1.000 47.65159 208 LYS A C 1
ATOM 1389 O O . LYS A 1 172 ? -1.69764 -27.86167 18.46282 1.000 47.54289 208 LYS A O 1
ATOM 13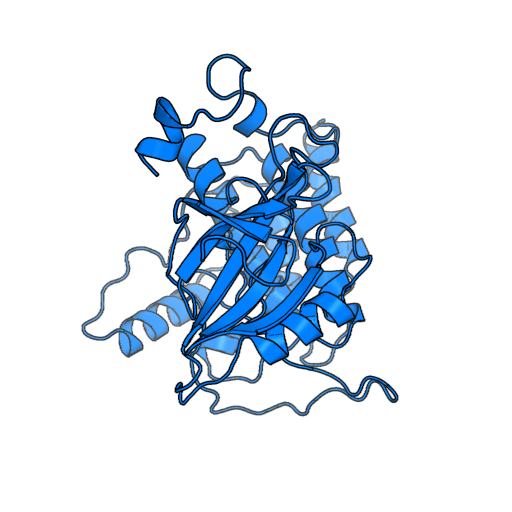95 N N . SER A 1 173 ? -0.76855 -29.91039 18.31261 1.000 50.11249 209 SER A N 1
ATOM 1396 C CA . SER A 1 173 ? 0.09226 -29.69717 19.46504 1.000 56.74688 209 SER A CA 1
ATOM 1397 C C . SER A 1 173 ? 1.16322 -28.66580 19.13361 1.000 60.42481 209 SER A C 1
ATOM 1398 O O . SER A 1 173 ? 1.58489 -28.52205 17.98277 1.000 60.97040 209 SER A O 1
ATOM 1401 N N . LEU A 1 174 ? 1.60464 -27.94025 20.15691 1.000 71.55974 210 LEU A N 1
ATOM 1402 C CA . LEU A 1 174 ? 2.65697 -26.93984 19.98123 1.000 73.03757 210 LEU A CA 1
ATOM 1403 C C . LEU A 1 174 ? 4.03176 -27.56914 20.20127 1.000 70.57536 210 LEU A C 1
ATOM 1404 O O . LEU A 1 174 ? 4.77076 -27.23412 21.12444 1.000 80.39649 210 LEU A O 1
ATOM 1409 N N . SER A 1 175 ? 4.35907 -28.50867 19.32148 1.000 60.91862 211 SER A N 1
ATOM 1410 C CA . SER A 1 175 ? 5.67222 -29.13255 19.30699 1.000 59.27632 211 SER A CA 1
ATOM 1411 C C . SER A 1 175 ? 6.58933 -28.33510 18.38635 1.000 54.48584 211 SER A C 1
ATOM 1412 O O . SER A 1 175 ? 6.20148 -27.98608 17.26791 1.000 51.39171 211 SER A O 1
ATOM 1415 N N . GLY A 1 176 ? 7.79056 -28.02910 18.86689 1.000 50.28723 212 GLY A N 1
ATOM 1416 C CA . GLY A 1 176 ? 8.77305 -27.27429 18.11849 1.000 45.73298 212 GLY A CA 1
ATOM 1417 C C . GLY A 1 176 ? 9.55774 -26.36050 19.04181 1.000 36.70546 212 GLY A C 1
ATOM 1418 O O . GLY A 1 176 ? 9.43967 -26.42427 20.26456 1.000 37.21448 212 GLY A O 1
ATOM 1419 N N . THR A 1 177 ? 10.35616 -25.48512 18.44533 1.000 31.62824 213 THR A N 1
ATOM 1420 C CA . THR A 1 177 ? 11.21752 -24.56982 19.18866 1.000 29.29838 213 THR A CA 1
ATOM 1421 C C . THR A 1 177 ? 10.62793 -23.16201 19.11537 1.000 26.96094 213 THR A C 1
ATOM 1422 O O . THR A 1 177 ? 10.58559 -22.55489 18.03910 1.000 22.88177 213 THR A O 1
ATOM 1426 N N . ALA A 1 178 ? 10.18681 -22.64779 20.27090 1.000 24.77650 214 ALA A N 1
ATOM 1427 C CA . ALA A 1 178 ? 9.41256 -21.40790 20.30511 1.000 24.25700 214 ALA A CA 1
ATOM 1428 C C . ALA A 1 178 ? 10.19391 -20.21177 19.77440 1.000 23.40299 214 ALA A C 1
ATOM 1429 O O . ALA A 1 178 ? 9.59609 -19.27478 19.23882 1.000 23.06370 214 ALA A O 1
ATOM 1431 N N . ARG A 1 179 ? 11.51764 -20.20367 19.91790 1.000 21.42356 215 ARG A N 1
ATOM 1432 C CA . ARG A 1 179 ? 12.25614 -19.03389 19.44858 1.000 22.01782 215 ARG A CA 1
ATOM 1433 C C . ARG A 1 179 ? 12.13031 -18.84630 17.94046 1.000 20.55336 215 ARG A C 1
ATOM 1434 O O . ARG A 1 179 ? 12.10403 -17.70673 17.46269 1.000 20.34125 215 ARG A O 1
ATOM 1442 N N . TYR A 1 180 ? 12.03289 -19.94041 17.17494 1.000 19.38303 216 TYR A N 1
ATOM 1443 C CA . TYR A 1 180 ? 12.07906 -19.85958 15.71889 1.000 20.53765 216 TYR A CA 1
ATOM 1444 C C . TYR A 1 180 ? 10.78110 -20.22440 15.01488 1.000 21.21837 216 TYR A C 1
ATOM 1445 O O . TYR A 1 180 ? 10.60917 -19.84347 13.85504 1.000 20.01061 216 TYR A O 1
ATOM 1454 N N . MET A 1 181 ? 9.88160 -20.95353 15.66870 1.000 21.89449 217 MET A N 1
ATOM 1455 C CA . MET A 1 181 ? 8.72292 -21.51072 14.98332 1.000 21.06080 217 MET A CA 1
ATOM 1456 C C . MET A 1 181 ? 7.82969 -20.41555 14.40143 1.000 23.59408 217 MET A C 1
ATOM 1457 O O . MET A 1 181 ? 7.80212 -19.27427 14.86421 1.000 21.99649 217 MET A O 1
ATOM 1462 N N . SER A 1 182 ? 7.08001 -20.79248 13.36942 1.000 20.06340 218 SER A N 1
ATOM 1463 C CA . SER A 1 182 ? 6.20832 -19.86156 12.68000 1.000 19.91846 218 SER A CA 1
ATOM 1464 C C . SER A 1 182 ? 5.03024 -19.45828 13.56794 1.000 24.98868 218 SER A C 1
ATOM 1465 O O . SER A 1 182 ? 4.65319 -20.15477 14.51395 1.000 22.21251 218 SER A O 1
ATOM 1468 N N . ILE A 1 183 ? 4.42297 -18.32687 13.21944 1.000 20.23772 219 ILE A N 1
ATOM 1469 C CA . ILE A 1 183 ? 3.20569 -17.89311 13.89867 1.000 26.04449 219 ILE A CA 1
ATOM 1470 C C . ILE A 1 183 ? 2.12171 -18.96369 13.81309 1.000 30.22723 219 ILE A C 1
ATOM 1471 O O . ILE A 1 183 ? 1.43105 -19.23960 14.80362 1.000 28.12960 219 ILE A O 1
ATOM 1476 N N . ASN A 1 184 ? 1.96575 -19.59738 12.63909 1.000 26.10443 220 ASN A N 1
ATOM 1477 C CA . ASN A 1 184 ? 0.96043 -20.65384 12.48910 1.000 26.33528 220 ASN A CA 1
ATOM 1478 C C . ASN A 1 184 ? 1.16468 -21.75824 13.51482 1.000 28.48970 220 ASN A C 1
ATOM 1479 O O . ASN A 1 184 ? 0.19151 -22.32713 14.02910 1.000 24.45334 220 ASN A O 1
ATOM 1484 N N . THR A 1 185 ? 2.42611 -22.09612 13.80777 1.000 21.29333 221 THR A N 1
ATOM 1485 C CA . THR A 1 185 ? 2.68818 -23.15064 14.78078 1.000 24.13721 221 THR A CA 1
ATOM 1486 C C . THR A 1 185 ? 2.20913 -22.74185 16.17026 1.000 25.59878 221 THR A C 1
ATOM 1487 O O . THR A 1 185 ? 1.62954 -23.55573 16.89527 1.000 27.19305 221 THR A O 1
ATOM 1491 N N . HIS A 1 186 ? 2.42350 -21.47862 16.54895 1.000 26.30752 222 HIS A N 1
ATOM 1492 C CA . HIS A 1 186 ? 1.92542 -20.99165 17.83698 1.000 26.08949 222 HIS A CA 1
ATOM 1493 C C . HIS A 1 186 ? 0.41457 -21.12842 17.95057 1.000 31.58764 222 HIS A C 1
ATOM 1494 O O . HIS A 1 186 ? -0.11474 -21.32977 19.05149 1.000 30.08293 222 HIS A O 1
ATOM 1501 N N . LEU A 1 187 ? -0.29252 -20.99967 16.83649 1.000 28.09010 223 LEU A N 1
ATOM 1502 C CA . LEU A 1 187 ? -1.74691 -20.99288 16.82902 1.000 32.02788 223 LEU A CA 1
ATOM 1503 C C . LEU A 1 187 ? -2.34738 -22.38545 16.67434 1.000 34.90182 223 LEU A C 1
ATOM 1504 O O . LEU A 1 187 ? -3.56344 -22.50792 16.48364 1.000 35.76293 223 LEU A O 1
ATOM 1509 N N . GLY A 1 188 ? -1.53238 -23.43143 16.76045 1.000 30.11192 224 GLY A N 1
ATOM 1510 C CA . GLY A 1 188 ? -2.03149 -24.78192 16.61997 1.000 31.22326 224 GLY A CA 1
ATOM 1511 C C . GLY A 1 188 ? -2.43643 -25.16830 15.21805 1.000 32.81715 224 GLY A C 1
ATOM 1512 O O . GLY A 1 188 ? -3.21976 -26.10464 15.04214 1.000 33.43479 224 GLY A O 1
ATOM 1513 N N . ARG A 1 189 ? -1.93687 -24.47419 14.20805 1.000 30.43030 225 ARG A N 1
ATOM 1514 C CA . ARG A 1 189 ? -2.31947 -24.76719 12.83686 1.000 26.79926 225 ARG A CA 1
ATOM 1515 C C . ARG A 1 189 ? -1.39128 -25.81519 12.23598 1.000 31.03814 225 ARG A C 1
ATOM 1516 O O . ARG A 1 189 ? -0.19372 -25.85212 12.53756 1.000 28.29625 225 ARG A O 1
ATOM 1524 N N . GLU A 1 190 ? -1.95840 -26.67719 11.39645 1.000 30.93398 226 GLU A N 1
ATOM 1525 C CA . GLU A 1 190 ? -1.15996 -27.62474 10.63361 1.000 27.65410 226 GLU A CA 1
ATOM 1526 C C . GLU A 1 190 ? -0.07656 -26.88919 9.85397 1.000 29.40753 226 GLU A C 1
ATOM 1527 O O . GLU A 1 190 ? -0.34718 -25.87770 9.19851 1.000 27.00151 226 GLU A O 1
ATOM 1533 N N . GLN A 1 191 ? 1.15412 -27.39415 9.93058 1.000 27.08925 227 GLN A N 1
ATOM 1534 C CA . GLN A 1 191 ? 2.27022 -26.76438 9.24066 1.000 22.70861 227 GLN A CA 1
ATOM 1535 C C . GLN A 1 191 ? 2.35071 -27.23879 7.79735 1.0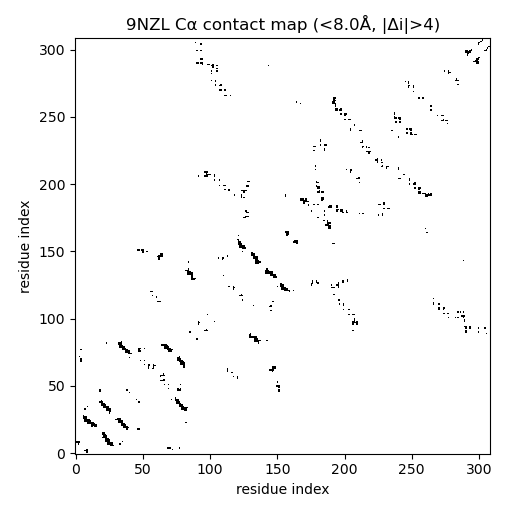00 28.90004 227 GLN A C 1
ATOM 1536 O O . GLN A 1 191 ? 1.91388 -28.33824 7.44644 1.000 27.94952 227 GLN A O 1
ATOM 1542 N N . SER A 1 192 ? 2.93537 -26.39100 6.95770 1.000 26.44640 228 SER A N 1
ATOM 1543 C CA . SER A 1 192 ? 3.14440 -26.70376 5.55398 1.000 26.68042 228 SER A CA 1
ATOM 1544 C C . SER A 1 192 ? 4.49169 -26.11248 5.15563 1.000 24.26920 228 SER A C 1
ATOM 1545 O O . SER A 1 192 ? 5.29645 -25.72902 6.01411 1.000 25.22707 228 SER A O 1
ATOM 1548 N N . ARG A 1 193 ? 4.75168 -26.04537 3.84793 1.000 24.48219 229 ARG A N 1
ATOM 1549 C CA . ARG A 1 193 ? 6.06884 -25.59639 3.39390 1.000 26.93908 229 ARG A CA 1
ATOM 1550 C C . ARG A 1 193 ? 6.36738 -24.18681 3.88830 1.000 22.59617 229 ARG A C 1
ATOM 1551 O O . ARG A 1 193 ? 7.49831 -23.88786 4.28507 1.000 21.63857 229 ARG A O 1
ATOM 1559 N N . ARG A 1 194 ? 5.35206 -23.31656 3.90077 1.000 22.69402 230 ARG A N 1
ATOM 1560 C CA . ARG A 1 194 ? 5.56866 -21.92657 4.29031 1.000 23.63186 230 ARG A CA 1
ATOM 1561 C C . ARG A 1 194 ? 6.12618 -21.81296 5.70225 1.000 21.44210 230 ARG A C 1
ATOM 1562 O O . ARG A 1 194 ? 6.87290 -20.87413 6.00074 1.000 21.08960 230 ARG A O 1
ATOM 1570 N N . ASP A 1 195 ? 5.78226 -22.75763 6.58023 1.000 20.65053 231 ASP A N 1
ATOM 1571 C CA . ASP A 1 195 ? 6.18539 -22.65060 7.97625 1.000 19.32962 231 ASP A CA 1
ATOM 1572 C C . ASP A 1 195 ? 7.66755 -22.93805 8.15814 1.000 21.12982 231 ASP A C 1
ATOM 1573 O O . ASP A 1 195 ? 8.32337 -22.29280 8.98542 1.000 18.31485 231 ASP A O 1
ATOM 1578 N N . ASP A 1 196 ? 8.21036 -23.90629 7.40540 1.000 20.18267 232 ASP A N 1
ATOM 1579 C CA . ASP A 1 196 ? 9.66080 -24.10042 7.40221 1.000 19.20136 232 ASP A CA 1
ATOM 1580 C C . ASP A 1 196 ? 10.37126 -22.82171 6.97063 1.000 18.61381 232 ASP A C 1
ATOM 1581 O O . ASP A 1 196 ? 11.38025 -22.42660 7.56561 1.000 17.50342 232 ASP A O 1
ATOM 1586 N N . LEU A 1 197 ? 9.85788 -22.15919 5.93177 1.000 18.49714 233 LEU A N 1
ATOM 1587 C CA . LEU A 1 197 ? 10.53977 -20.97813 5.41360 1.000 20.45870 233 LEU A CA 1
ATOM 1588 C C . LEU A 1 197 ? 10.38452 -19.77786 6.34245 1.000 17.55488 233 LEU A C 1
ATOM 1589 O O . LEU A 1 197 ? 11.28716 -18.93742 6.41557 1.000 18.31755 233 LEU A O 1
ATOM 1594 N N . GLU A 1 198 ? 9.25225 -19.66065 7.03994 1.000 17.75098 234 GLU A N 1
ATOM 1595 C CA . GLU A 1 198 ? 9.12251 -18.58871 8.02467 1.000 17.79493 234 GLU A CA 1
ATOM 1596 C C . GLU A 1 198 ? 10.08513 -18.79999 9.19187 1.000 20.56479 234 GLU A C 1
ATOM 1597 O O . GLU A 1 198 ? 10.70955 -17.84669 9.67516 1.000 18.50571 234 GLU A O 1
ATOM 1603 N N . ALA A 1 199 ? 10.23236 -20.04313 9.65204 1.000 17.09814 235 ALA A N 1
ATOM 1604 C CA . ALA A 1 199 ? 11.20974 -20.30832 10.69839 1.000 16.18024 235 ALA A CA 1
ATOM 1605 C C . ALA A 1 199 ? 12.60939 -19.92422 10.23186 1.000 18.48357 235 ALA A C 1
ATOM 1606 O O . ALA A 1 199 ? 13.38957 -19.35044 11.00102 1.000 16.25163 235 ALA A O 1
ATOM 1608 N N . LEU A 1 200 ? 12.93368 -20.20158 8.96068 1.000 18.06102 236 LEU A N 1
ATOM 1609 C CA . LEU A 1 200 ? 14.22302 -19.75679 8.41846 1.000 17.30011 236 LEU A CA 1
ATOM 1610 C C . LEU A 1 200 ? 14.36570 -18.24362 8.52204 1.000 18.02219 236 LEU A C 1
ATOM 1611 O O . LEU A 1 200 ? 15.43284 -17.73839 8.88523 1.000 19.64172 236 LEU A O 1
ATOM 1616 N N . GLY A 1 201 ? 13.30605 -17.50256 8.18740 1.000 17.25006 237 GLY A N 1
ATOM 1617 C CA . GLY A 1 201 ? 13.37674 -16.05464 8.28212 1.000 17.28321 237 GLY A CA 1
ATOM 1618 C C . GLY A 1 201 ? 13.65961 -15.57751 9.69586 1.000 18.26081 237 GLY A C 1
ATOM 1619 O O . GLY A 1 201 ? 14.41127 -14.62066 9.89805 1.000 16.95188 237 GLY A O 1
ATOM 1620 N N . HIS A 1 202 ? 13.06018 -16.23737 10.69288 1.000 16.77460 238 HIS A N 1
ATOM 1621 C CA . HIS A 1 202 ? 13.37600 -15.91969 12.08306 1.000 15.92661 238 HIS A CA 1
ATOM 1622 C C . HIS A 1 202 ? 14.84838 -16.18278 12.38464 1.000 18.77333 238 HIS A C 1
ATOM 1623 O O . HIS A 1 202 ? 15.52470 -15.35810 13.01435 1.000 17.17254 238 HIS A O 1
ATOM 1630 N N . VAL A 1 203 ? 15.36369 -17.32947 11.93256 1.000 19.57106 239 VAL A N 1
ATOM 1631 C CA . VAL A 1 203 ? 16.78036 -17.64451 12.13765 1.000 17.56509 239 VAL A CA 1
ATOM 1632 C C . VAL A 1 203 ? 17.67189 -16.58884 11.48414 1.000 18.04698 239 VAL A C 1
ATOM 1633 O O . VAL A 1 203 ? 18.68388 -16.17233 12.06202 1.000 18.05749 239 VAL A O 1
ATOM 1637 N N . PHE A 1 204 ? 17.33419 -16.16562 10.26007 1.000 20.15411 240 PHE A N 1
ATOM 1638 C CA . PHE A 1 204 ? 18.12815 -15.13310 9.58907 1.000 18.20890 240 PHE A CA 1
ATOM 1639 C C . PHE A 1 204 ? 18.21169 -13.86633 10.44004 1.000 21.85019 240 PHE A C 1
ATOM 1640 O O . PHE A 1 204 ? 19.29324 -13.29327 10.62143 1.000 16.87611 240 PHE A O 1
ATOM 1648 N N . PHE A 1 205 ? 17.07356 -13.40367 10.96878 1.000 20.35000 241 PHE A N 1
ATOM 1649 C CA . PHE A 1 205 ? 17.11245 -12.20760 11.80930 1.000 17.50822 241 PHE A CA 1
ATOM 1650 C C . PHE A 1 205 ? 17.86704 -12.45484 13.10755 1.000 18.91214 241 PHE A C 1
ATOM 1651 O O . PHE A 1 205 ? 18.54208 -11.55120 13.61385 1.000 18.83916 241 PHE A O 1
ATOM 1659 N N . TYR A 1 206 ? 17.76262 -13.66400 13.65989 1.000 18.62381 242 TYR A N 1
ATOM 1660 C CA . TYR A 1 206 ? 18.54020 -14.02268 14.84174 1.000 19.03455 242 TYR A CA 1
ATOM 1661 C C . TYR A 1 206 ? 20.03728 -13.88740 14.57687 1.000 20.46330 242 TYR A C 1
ATOM 1662 O O . TYR A 1 206 ? 20.77047 -13.27982 15.37050 1.000 18.23281 242 TYR A O 1
ATOM 1671 N N . PHE A 1 207 ? 20.50958 -14.44107 13.45590 1.000 19.24431 243 PHE A N 1
ATOM 1672 C CA . PHE A 1 207 ? 21.93282 -14.33334 13.12155 1.000 18.57130 243 PHE A CA 1
ATOM 1673 C C . PHE A 1 207 ? 22.35117 -12.87453 12.93560 1.000 17.78999 243 PHE A C 1
ATOM 1674 O O . PHE A 1 207 ? 23.44559 -12.47225 13.35591 1.000 19.19237 243 PHE A O 1
ATOM 1682 N N . LEU A 1 208 ? 21.50158 -12.07323 12.28006 1.000 18.55048 244 LEU A N 1
ATOM 1683 C CA . LEU A 1 208 ? 21.87210 -10.69702 11.93838 1.000 20.46529 244 LEU A CA 1
ATOM 1684 C C . LEU A 1 208 ? 21.88113 -9.79022 13.16194 1.000 22.07301 244 LEU A C 1
ATOM 1685 O O . LEU A 1 208 ? 22.75945 -8.93198 13.30335 1.000 21.14632 244 LEU A O 1
ATOM 1690 N N . ARG A 1 209 ? 20.89221 -9.94025 14.03192 1.000 23.12264 245 ARG A N 1
ATOM 1691 C CA . ARG A 1 209 ? 20.71642 -9.07181 15.18665 1.000 24.82081 245 ARG A CA 1
ATOM 1692 C C . ARG A 1 209 ? 21.51159 -9.53072 16.39585 1.000 26.05401 245 ARG A C 1
ATOM 1693 O O . ARG A 1 209 ? 21.95273 -8.69681 17.19743 1.000 25.94580 245 ARG A O 1
ATOM 1701 N N . GLY A 1 210 ? 21.68883 -10.83175 16.55356 1.000 19.83910 246 GLY A N 1
ATOM 1702 C CA . GLY A 1 210 ? 22.23972 -11.39853 17.75634 1.000 22.66469 246 GLY A CA 1
ATOM 1703 C C . GLY A 1 210 ? 21.18720 -11.89408 18.71981 1.000 30.39061 246 GLY A C 1
ATOM 1704 O O . GLY A 1 210 ? 21.52423 -12.61544 19.66929 1.000 24.80469 246 GLY A O 1
ATOM 1705 N N . GLN A 1 211 ? 19.92522 -11.52655 18.49716 1.000 22.30320 247 GLN A N 1
ATOM 1706 C CA . GLN A 1 211 ? 18.80808 -11.93320 19.34037 1.000 22.17144 247 GLN A CA 1
ATOM 1707 C C . GLN A 1 211 ? 17.51952 -11.58140 18.61447 1.000 26.30700 247 GLN A C 1
ATOM 1708 O O . GLN A 1 211 ? 17.50951 -10.75454 17.69890 1.000 28.57308 247 GLN A O 1
ATOM 1714 N N . LEU A 1 212 ? 16.44456 -12.20193 19.03822 1.000 21.70137 248 LEU A N 1
ATOM 1715 C CA . LEU A 1 212 ? 15.11694 -11.83403 18.58732 1.000 24.34265 248 LEU A CA 1
ATOM 1716 C C . LEU A 1 212 ? 14.36034 -11.16181 19.73238 1.000 25.36168 248 LEU A C 1
ATOM 1717 O O . LEU A 1 212 ? 14.59881 -11.48312 20.90047 1.000 22.05381 248 LEU A O 1
ATOM 1722 N N . PRO A 1 213 ? 13.46585 -10.20823 19.44295 1.000 27.36621 249 PRO A N 1
ATOM 1723 C CA . PRO A 1 213 ? 12.82007 -9.45638 20.53281 1.000 28.51566 249 PRO A CA 1
ATOM 1724 C C . PRO A 1 213 ? 11.84477 -10.27643 21.36344 1.000 26.84480 249 PRO A C 1
ATOM 1725 O O . PRO A 1 213 ? 11.34734 -9.76502 22.37610 1.000 28.58997 249 PRO A O 1
ATOM 1729 N N . TRP A 1 214 ? 11.54924 -11.51677 20.98317 1.000 24.11096 250 TRP A N 1
ATOM 1730 C CA . TRP A 1 214 ? 10.73940 -12.40439 21.80422 1.000 24.48300 250 TRP A CA 1
ATOM 1731 C C . TRP A 1 214 ? 11.58108 -13.37533 22.62435 1.000 28.93054 250 TRP A C 1
ATOM 1732 O O . TRP A 1 214 ? 11.03877 -14.33713 23.17890 1.000 27.78047 250 TRP A O 1
ATOM 1743 N N . GLN A 1 215 ? 12.88819 -13.14834 22.71693 1.000 26.54146 251 GLN A N 1
ATOM 1744 C CA . GLN A 1 215 ? 13.71895 -13.83894 23.69030 1.000 28.44551 251 GLN A CA 1
ATOM 1745 C C . GLN A 1 215 ? 13.64885 -13.11176 25.02714 1.000 30.23908 251 GLN A C 1
ATOM 1746 O O . GLN A 1 215 ? 13.41299 -11.90146 25.08318 1.000 30.35282 251 GLN A O 1
ATOM 1752 N N . GLY A 1 216 ? 13.84529 -13.86376 26.10748 1.000 33.90897 252 GLY A N 1
ATOM 1753 C CA . GLY A 1 216 ? 13.86038 -13.28892 27.43734 1.000 31.79370 252 GLY A CA 1
ATOM 1754 C C . GLY A 1 216 ? 12.50184 -12.99221 28.02848 1.000 33.83845 252 GLY A C 1
ATOM 1755 O O . GLY A 1 216 ? 12.42916 -12.30994 29.05442 1.000 35.80231 252 GLY A O 1
ATOM 1756 N N . LEU A 1 217 ? 11.42095 -13.47404 27.42068 1.000 30.84664 253 LEU A N 1
ATOM 1757 C CA . LEU A 1 217 ? 10.09745 -13.24295 27.97933 1.000 31.96984 253 LEU A CA 1
ATOM 1758 C C . LEU A 1 217 ? 9.83464 -14.20434 29.13568 1.000 37.07838 253 LEU A C 1
ATOM 1759 O O . LEU A 1 217 ? 10.35283 -15.32455 29.16944 1.000 39.02265 253 LEU A O 1
ATOM 1764 N N . LYS A 1 218 ? 9.02003 -13.75117 30.09118 1.000 30.57497 254 LYS A N 1
ATOM 1765 C CA . LYS A 1 218 ? 8.75255 -14.47900 31.32121 1.000 37.39857 254 LYS A CA 1
ATOM 1766 C C . LYS A 1 218 ? 7.27419 -14.82649 31.40992 1.000 39.64550 254 LYS A C 1
ATOM 1767 O O . LYS A 1 218 ? 6.41638 -14.02483 31.02631 1.000 35.48487 254 LYS A O 1
ATOM 1773 N N . ALA A 1 219 ? 6.97737 -16.00599 31.94587 1.000 34.64112 255 ALA A N 1
ATOM 1774 C CA . ALA A 1 219 ? 5.60466 -16.40932 32.21466 1.000 34.40965 255 ALA A CA 1
ATOM 1775 C C . ALA A 1 219 ? 5.63841 -17.58558 33.17607 1.000 37.19775 255 ALA A C 1
ATOM 1776 O O . ALA A 1 219 ? 6.64615 -18.30112 33.24447 1.000 40.29263 255 ALA A O 1
ATOM 1778 N N . PRO A 1 220 ? 4.56572 -17.80170 33.94441 1.000 36.87885 256 PRO A N 1
ATOM 1779 C CA . PRO A 1 220 ? 4.59553 -18.88143 34.94775 1.000 40.15357 256 PRO A CA 1
ATOM 1780 C C . PRO A 1 220 ? 4.70780 -20.27564 34.35282 1.000 38.90893 256 PRO A C 1
ATOM 1781 O O . PRO A 1 220 ? 5.18969 -21.18803 35.03273 1.000 38.08390 256 PRO A O 1
ATOM 1785 N N . THR A 1 221 ? 4.23711 -20.48910 33.13078 1.000 33.84614 257 THR A N 1
ATOM 1786 C CA . THR A 1 221 ? 4.23627 -21.81342 32.53436 1.000 35.83318 257 THR A CA 1
ATOM 1787 C C . THR A 1 221 ? 4.80807 -21.73513 31.13367 1.000 35.92012 257 THR A C 1
ATOM 1788 O O . THR A 1 221 ? 4.74882 -20.69111 30.47850 1.000 33.90518 257 THR A O 1
ATOM 1792 N N . ASN A 1 222 ? 5.36047 -22.86080 30.68031 1.000 35.58684 258 ASN A N 1
ATOM 1793 C CA . ASN A 1 222 ? 5.85250 -22.93711 29.31118 1.000 34.35308 258 ASN A CA 1
ATOM 1794 C C . ASN A 1 222 ? 4.75734 -22.58898 28.31490 1.000 30.38960 258 ASN A C 1
ATOM 1795 O O . ASN A 1 222 ? 5.00878 -21.90876 27.31270 1.000 32.78942 258 ASN A O 1
ATOM 1800 N N . LYS A 1 223 ? 3.53163 -23.04270 28.57965 1.000 30.11312 259 LYS A N 1
ATOM 1801 C CA . LYS A 1 223 ? 2.41685 -22.73815 27.68854 1.000 33.07373 259 LYS A CA 1
ATOM 1802 C C . LYS A 1 223 ? 2.20326 -21.23332 27.56995 1.000 30.24013 259 LYS A C 1
ATOM 1803 O O . LYS A 1 223 ? 2.06973 -20.70002 26.46318 1.000 30.19358 259 LYS A O 1
ATOM 1809 N N . GLN A 1 224 ? 2.16348 -20.52769 28.70645 1.000 28.89851 260 GLN A N 1
ATOM 1810 C CA . GLN A 1 224 ? 1.96199 -19.08370 28.65470 1.000 31.96785 260 GLN A CA 1
ATOM 1811 C C . GLN A 1 224 ? 3.15721 -18.37051 28.03735 1.000 29.59940 260 GLN A C 1
ATOM 1812 O O . GLN A 1 224 ? 2.98608 -17.35055 27.35948 1.000 27.93370 260 GLN A O 1
ATOM 1818 N N . LYS A 1 225 ? 4.36611 -18.89353 28.23868 1.000 27.72183 261 LYS A N 1
ATOM 1819 C CA . LYS A 1 225 ? 5.53851 -18.28128 27.62452 1.000 26.95446 261 LYS A CA 1
ATOM 1820 C C . LYS A 1 225 ? 5.49080 -18.41179 26.10577 1.000 29.46837 261 LYS A C 1
ATOM 1821 O O . LYS A 1 225 ? 5.75249 -17.44451 25.37892 1.000 24.43518 261 LYS A O 1
ATOM 1827 N N . TYR A 1 226 ? 5.15693 -19.60625 25.60611 1.000 30.77151 262 TYR A N 1
ATOM 1828 C CA . TYR A 1 226 ? 4.99206 -19.78528 24.16406 1.000 26.91797 262 TYR A CA 1
ATOM 1829 C C . TYR A 1 226 ? 3.97007 -18.80490 23.60669 1.000 26.78325 262 TYR A C 1
ATOM 1830 O O . TYR A 1 226 ? 4.16315 -18.23720 22.52742 1.000 24.38209 262 TYR A O 1
ATOM 1839 N N . GLU A 1 227 ? 2.87230 -18.59413 24.33222 1.000 26.06130 263 GLU A N 1
ATOM 1840 C CA . GLU A 1 227 ? 1.84470 -17.68002 23.85535 1.000 28.48055 263 GLU A CA 1
ATOM 1841 C C . GLU A 1 227 ? 2.36510 -16.24786 23.78563 1.000 31.38861 263 GLU A C 1
ATOM 1842 O O . GLU A 1 227 ? 2.10871 -15.53810 22.80694 1.000 29.28000 263 GLU A O 1
ATOM 1848 N N . LYS A 1 228 ? 3.09755 -15.80103 24.81188 1.000 27.29509 264 LYS A N 1
ATOM 1849 C CA . LYS A 1 228 ? 3.66167 -14.45332 24.77115 1.000 27.25688 264 LYS A CA 1
ATOM 1850 C C . LYS A 1 228 ? 4.62660 -14.30025 23.60563 1.000 28.37361 264 LYS A C 1
ATOM 1851 O O . LYS A 1 228 ? 4.68906 -13.24110 22.97334 1.000 25.35719 264 LYS A O 1
ATOM 1857 N N . ILE A 1 229 ? 5.41139 -15.33903 23.32710 1.000 28.24176 265 ILE A N 1
ATOM 1858 C CA . ILE A 1 229 ? 6.33788 -15.29081 22.19890 1.000 23.75772 265 ILE A CA 1
ATOM 1859 C C . ILE A 1 229 ? 5.56469 -15.15023 20.88928 1.000 26.86519 265 ILE A C 1
ATOM 1860 O O . ILE A 1 229 ? 5.88972 -14.31382 20.03823 1.000 24.37330 265 ILE A O 1
ATOM 1865 N N . GLY A 1 230 ? 4.51467 -15.95656 20.72174 1.000 26.58563 266 GLY A N 1
ATOM 1866 C CA . GLY A 1 230 ? 3.67960 -15.83978 19.53624 1.000 27.63921 266 GLY A CA 1
ATOM 1867 C C . GLY A 1 230 ? 3.02827 -14.47471 19.41294 1.000 29.88020 266 GLY A C 1
ATOM 1868 O O . GLY A 1 230 ? 2.95451 -13.90707 18.31792 1.000 27.30242 266 GLY A O 1
ATOM 1869 N N . ASP A 1 231 ? 2.55355 -13.92977 20.53541 1.000 28.81472 267 ASP A N 1
ATOM 1870 C CA . ASP A 1 231 ? 2.01226 -12.57167 20.55452 1.000 30.07329 267 ASP A CA 1
ATOM 1871 C C . ASP A 1 231 ? 3.04165 -11.56421 20.06575 1.000 29.86846 267 ASP A C 1
ATOM 1872 O O . ASP A 1 231 ? 2.72825 -10.67035 19.27148 1.000 29.41507 267 ASP A O 1
ATOM 1877 N N . LYS A 1 232 ? 4.27365 -11.66967 20.56499 1.000 26.19437 268 LYS A N 1
ATOM 1878 C CA . LYS A 1 232 ? 5.31300 -10.73599 20.14390 1.000 26.42069 268 LYS A CA 1
ATOM 1879 C C . LYS A 1 232 ? 5.59927 -10.86939 18.65413 1.000 28.73091 268 LYS A C 1
ATOM 1880 O O . LYS A 1 232 ? 5.80951 -9.86684 17.96535 1.000 30.08372 268 LYS A O 1
ATOM 1886 N N . LYS A 1 233 ? 5.61972 -12.10101 18.13829 1.000 26.72383 269 LYS A N 1
ATOM 1887 C CA . LYS A 1 233 ? 5.82288 -12.28890 16.70616 1.000 24.13563 269 LYS A CA 1
ATOM 1888 C C . LYS A 1 233 ? 4.72705 -11.60842 15.89863 1.000 30.53054 269 LYS A C 1
ATOM 1889 O O . LYS A 1 233 ? 5.00287 -10.97330 14.87535 1.000 29.22828 269 LYS A O 1
ATOM 1895 N N . ARG A 1 234 ? 3.47622 -11.72338 16.34344 1.000 27.50739 270 ARG A N 1
ATOM 1896 C CA . ARG A 1 234 ? 2.37855 -11.15291 15.57307 1.000 32.36191 270 ARG A CA 1
ATOM 1897 C C . ARG A 1 234 ? 2.34734 -9.63145 15.63350 1.000 36.65023 270 ARG A C 1
ATOM 1898 O O . ARG A 1 234 ? 1.77029 -9.00392 14.73797 1.000 38.37177 270 ARG A O 1
ATOM 1906 N N . THR A 1 235 ? 2.95499 -9.01698 16.64862 1.000 30.46240 271 THR A N 1
ATOM 1907 C CA . THR A 1 235 ? 2.89034 -7.56635 16.79647 1.000 36.08064 271 THR A CA 1
ATOM 1908 C C . THR A 1 235 ? 4.20570 -6.87043 16.46653 1.000 32.46225 271 THR A C 1
ATOM 1909 O O . THR A 1 235 ? 4.32040 -5.66124 16.67767 1.000 33.45979 271 THR A O 1
ATOM 1913 N N . THR A 1 236 ? 5.19706 -7.58833 15.95439 1.000 28.20497 272 THR A N 1
ATOM 1914 C CA . THR A 1 236 ? 6.45516 -6.94945 15.58394 1.000 31.91648 272 THR A CA 1
ATOM 1915 C C . THR A 1 236 ? 6.57870 -6.93636 14.06660 1.000 31.46520 272 THR A C 1
ATOM 1916 O O . THR A 1 236 ? 6.82219 -7.99489 13.46542 1.000 33.53362 272 THR A O 1
ATOM 1920 N N . PRO A 1 237 ? 6.41590 -5.78862 13.40749 1.000 34.13680 273 PRO A N 1
ATOM 1921 C CA . PRO A 1 237 ? 6.51938 -5.75851 11.94351 1.000 32.04198 273 PRO A CA 1
ATOM 1922 C C . PRO A 1 237 ? 7.91010 -6.17137 11.49031 1.000 28.84344 273 PRO A C 1
ATOM 1923 O O . PRO A 1 237 ? 8.90424 -5.94339 12.18369 1.000 28.37309 273 PRO A O 1
ATOM 1927 N N . ALA A 1 238 ? 7.97174 -6.80367 10.31581 1.000 30.92818 274 ALA A N 1
ATOM 1928 C CA . ALA A 1 238 ? 9.26387 -7.26898 9.81757 1.000 29.28493 274 ALA A CA 1
ATOM 1929 C C . ALA A 1 238 ? 10.22976 -6.11234 9.60956 1.000 30.28711 274 ALA A C 1
ATOM 1930 O O . ALA A 1 238 ? 11.43479 -6.27577 9.81058 1.000 28.43518 274 ALA A O 1
ATOM 1932 N N . VAL A 1 239 ? 9.73211 -4.93360 9.22087 1.000 29.71461 275 VAL A N 1
ATOM 1933 C CA . VAL A 1 239 ? 10.64334 -3.80484 9.04803 1.000 37.20576 275 VAL A CA 1
ATOM 1934 C C . VAL A 1 239 ? 11.25228 -3.36684 10.37627 1.000 34.33816 275 VAL A C 1
ATOM 1935 O O . VAL A 1 239 ? 12.34013 -2.77782 10.38744 1.000 31.97640 275 VAL A O 1
ATOM 1939 N N . THR A 1 240 ? 10.59135 -3.66392 11.50171 1.000 34.19205 276 THR A N 1
ATOM 1940 C CA . THR A 1 240 ? 11.15864 -3.36677 12.81691 1.000 36.32423 276 THR A CA 1
ATOM 1941 C C . THR A 1 240 ? 12.25094 -4.36299 13.19175 1.000 30.49539 276 THR A C 1
ATOM 1942 O O . THR A 1 240 ? 13.32142 -3.96672 13.66483 1.000 32.91844 276 THR A O 1
ATOM 1946 N N . LEU A 1 241 ? 11.99941 -5.66191 12.99148 1.000 28.95994 277 LEU A N 1
ATOM 1947 C CA . LEU A 1 241 ? 13.07667 -6.64530 13.08547 1.000 29.01840 277 LEU A CA 1
ATOM 1948 C C . LEU A 1 241 ? 14.27368 -6.23682 12.24681 1.000 27.00699 277 LEU A C 1
ATOM 1949 O O . LEU A 1 241 ? 15.42069 -6.47750 12.63749 1.000 28.74504 277 LEU A O 1
ATOM 1954 N N . CYS A 1 242 ? 14.02191 -5.61052 11.10231 1.000 26.98550 278 CYS A N 1
ATOM 1955 C CA . CYS A 1 242 ? 15.02645 -5.32568 10.09112 1.000 25.57338 278 CYS A CA 1
ATOM 1956 C C . CYS A 1 242 ? 15.62613 -3.93282 10.22800 1.000 31.05149 278 CYS A C 1
ATOM 1957 O O . CYS A 1 242 ? 16.28430 -3.46028 9.29396 1.000 28.10758 278 CYS A O 1
ATOM 1960 N N . ASP A 1 243 ? 15.41511 -3.26726 11.36140 1.000 33.73530 279 ASP A N 1
ATOM 1961 C CA . ASP A 1 243 ? 15.92342 -1.91096 11.53416 1.000 35.01492 279 ASP A CA 1
ATOM 1962 C C . ASP A 1 243 ? 17.43834 -1.89416 11.40364 1.000 32.86361 279 ASP A C 1
ATOM 1963 O O . ASP A 1 243 ? 18.13942 -2.60972 12.12478 1.000 30.32157 279 ASP A O 1
ATOM 1968 N N . GLY A 1 244 ? 17.94101 -1.09201 10.46771 1.000 32.84741 280 GLY A N 1
ATOM 1969 C CA . GLY A 1 244 ? 19.36827 -0.99989 10.24180 1.000 29.31797 280 GLY A CA 1
ATOM 1970 C C . GLY A 1 244 ? 19.97630 -2.15457 9.47798 1.000 34.43551 280 GLY A C 1
ATOM 1971 O O . GLY A 1 244 ? 21.20647 -2.22354 9.36468 1.000 32.54326 280 GLY A O 1
ATOM 1972 N N . LEU A 1 245 ? 19.16132 -3.05953 8.95113 1.000 29.21806 281 LEU A N 1
ATOM 1973 C CA . LEU A 1 245 ? 19.59298 -4.24487 8.22953 1.000 27.45892 281 LEU A CA 1
ATOM 1974 C C . LEU A 1 245 ? 19.06558 -4.18410 6.80046 1.000 26.65774 281 LEU A C 1
ATOM 1975 O O . LEU A 1 245 ? 18.13222 -3.42661 6.51608 1.000 27.21510 281 LEU A O 1
ATOM 1980 N N . PRO A 1 246 ? 19.64176 -4.94979 5.87047 1.000 25.32794 282 PRO A N 1
ATOM 1981 C CA . PRO A 1 246 ? 19.12702 -4.92816 4.49028 1.000 26.76416 282 PRO A CA 1
ATOM 1982 C C . PRO A 1 246 ? 17.66182 -5.34710 4.44726 1.000 27.57392 282 PRO A C 1
ATOM 1983 O O . PRO A 1 246 ? 17.28497 -6.40000 4.96491 1.000 23.81098 282 PRO A O 1
ATOM 1987 N N . GLN A 1 247 ? 16.82907 -4.50623 3.82058 1.000 26.21302 283 GLN A N 1
ATOM 1988 C CA . GLN A 1 247 ? 15.38706 -4.73189 3.86874 1.000 23.76729 283 GLN A CA 1
ATOM 1989 C C . GLN A 1 247 ? 14.95124 -5.99022 3.12810 1.000 23.96655 283 GLN A C 1
ATOM 1990 O O . GLN A 1 247 ? 13.81978 -6.43114 3.32292 1.000 24.59820 283 GLN A O 1
ATOM 1996 N N . GLN A 1 248 ? 15.80767 -6.57453 2.28544 1.000 27.30852 284 GLN A N 1
ATOM 1997 C CA . GLN A 1 248 ? 15.47261 -7.84739 1.65135 1.000 22.08800 284 GLN A CA 1
ATOM 1998 C C . GLN A 1 248 ? 15.09149 -8.90960 2.67232 1.000 22.05500 284 GLN A C 1
ATOM 1999 O O . GLN A 1 248 ? 14.30023 -9.81009 2.36881 1.000 23.70893 284 GLN A O 1
ATOM 2005 N N . PHE A 1 249 ? 15.65139 -8.83522 3.88098 1.000 20.10372 285 PHE A N 1
ATOM 2006 C CA . PHE A 1 249 ? 15.30700 -9.81181 4.91089 1.000 18.51603 285 PHE A CA 1
ATOM 2007 C C . PHE A 1 249 ? 13.89622 -9.59731 5.45147 1.000 21.29959 285 PHE A C 1
ATOM 2008 O O . PHE A 1 249 ? 13.21314 -10.57151 5.79964 1.000 22.89701 285 PHE A O 1
ATOM 2016 N N . ALA A 1 250 ? 13.44444 -8.34064 5.52677 1.000 20.48308 286 ALA A N 1
ATOM 2017 C CA . ALA A 1 250 ? 12.05248 -8.07349 5.86839 1.000 24.20813 286 ALA A CA 1
ATOM 2018 C C . ALA A 1 250 ? 11.12541 -8.53657 4.75473 1.000 24.17931 286 ALA A C 1
ATOM 2019 O O . ALA A 1 250 ? 10.06733 -9.12169 5.01753 1.000 23.58399 286 ALA A O 1
ATOM 2021 N N . GLU A 1 251 ? 11.49449 -8.24626 3.50510 1.000 26.06377 287 GLU A N 1
ATOM 2022 C CA . GLU A 1 251 ? 10.66671 -8.64584 2.37316 1.000 26.14468 287 GLU A CA 1
ATOM 2023 C C . GLU A 1 251 ? 10.50617 -10.15589 2.33091 1.000 25.93178 287 GLU A C 1
ATOM 2024 O O . GLU A 1 251 ? 9.40625 -10.66529 2.07734 1.000 22.34982 287 GLU A O 1
ATOM 2030 N N . TYR A 1 252 ? 11.59193 -10.88388 2.60106 1.000 23.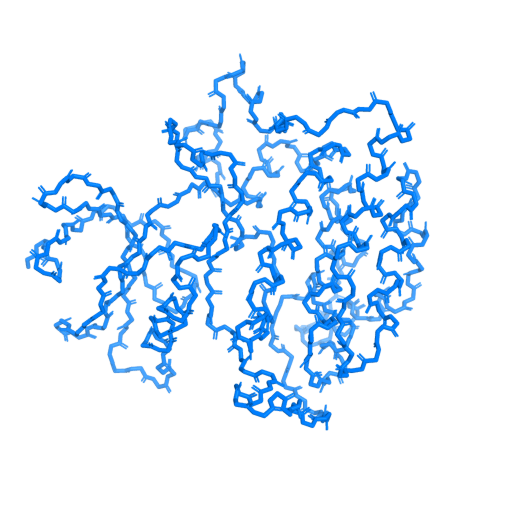27209 288 TYR A N 1
ATOM 2031 C CA . TYR A 1 252 ? 11.53649 -12.34191 2.65733 1.000 23.47257 288 TYR A CA 1
ATOM 2032 C C . TYR A 1 252 ? 10.55902 -12.81604 3.73233 1.000 23.96434 288 TYR A C 1
ATOM 2033 O O . TYR A 1 252 ? 9.68311 -13.64795 3.46444 1.000 24.92112 288 TYR A O 1
ATOM 2042 N N . LEU A 1 253 ? 10.70370 -12.30648 4.96234 1.000 22.22501 289 LEU A N 1
ATOM 2043 C CA . LEU A 1 253 ? 9.84078 -12.74384 6.06255 1.000 21.90119 289 LEU A CA 1
ATOM 2044 C C . LEU A 1 253 ? 8.37137 -12.45985 5.77227 1.000 23.58236 289 LEU A C 1
ATOM 2045 O O . LEU A 1 253 ? 7.50844 -13.32636 5.96764 1.000 21.15189 289 LEU A O 1
ATOM 2050 N N . ASP A 1 254 ? 8.06082 -11.23213 5.35089 1.000 23.88627 290 ASP A N 1
ATOM 2051 C CA . ASP A 1 254 ? 6.68025 -10.90895 4.99153 1.000 24.74655 290 ASP A CA 1
ATOM 2052 C C . ASP A 1 254 ? 6.17704 -11.81051 3.87124 1.000 26.40058 290 ASP A C 1
ATOM 2053 O O . ASP A 1 254 ? 5.04012 -12.29285 3.90849 1.000 25.20661 290 ASP A O 1
ATOM 2058 N N . SER A 1 255 ? 7.01515 -12.05558 2.86980 1.000 24.74425 291 SER A N 1
ATOM 2059 C CA . SER A 1 255 ? 6.59471 -12.88964 1.75430 1.000 27.43590 291 SER A CA 1
ATOM 2060 C C . SER A 1 255 ? 6.20075 -14.28845 2.22604 1.000 28.47809 291 SER A C 1
ATOM 2061 O O . SER A 1 255 ? 5.08746 -14.75091 1.95192 1.000 26.26005 291 SER A O 1
ATOM 2064 N N . VAL A 1 256 ? 7.08622 -14.97330 2.95950 1.000 21.98060 292 VAL A N 1
ATOM 2065 C CA . VAL A 1 256 ? 6.78101 -16.35732 3.32012 1.000 22.18865 292 VAL A CA 1
ATOM 2066 C C . VAL A 1 256 ? 5.65347 -16.41961 4.34507 1.000 23.24950 292 VAL A C 1
ATOM 2067 O O . VAL A 1 256 ? 4.91404 -17.40945 4.40440 1.000 24.68204 292 VAL A O 1
ATOM 2071 N N . ARG A 1 257 ? 5.46200 -15.36531 5.13610 1.000 24.36093 293 ARG A N 1
ATOM 2072 C CA . ARG A 1 257 ? 4.31199 -15.35564 6.03319 1.000 26.50508 293 ARG A CA 1
ATOM 2073 C C . ARG A 1 257 ? 2.99564 -15.22055 5.27715 1.000 32.00334 293 ARG A C 1
ATOM 2074 O O . ARG A 1 257 ? 1.95617 -15.65287 5.78642 1.000 30.01343 293 ARG A O 1
ATOM 2082 N N . SER A 1 258 ? 3.02772 -14.65654 4.06747 1.000 26.59580 294 SER A N 1
ATOM 2083 C CA . SER A 1 258 ? 1.84823 -14.44499 3.24134 1.000 29.75657 294 SER A CA 1
ATOM 2084 C C . SER A 1 258 ? 1.51896 -15.62810 2.34089 1.000 31.24739 294 SER A C 1
ATOM 2085 O O . SER A 1 258 ? 0.46793 -15.61207 1.69484 1.000 27.28215 294 SER A O 1
ATOM 2088 N N . LEU A 1 259 ? 2.38346 -16.63254 2.27556 1.000 26.58827 295 LEU A N 1
ATOM 2089 C CA . LEU A 1 259 ? 2.14395 -17.78250 1.41703 1.000 24.33205 295 LEU A CA 1
ATOM 2090 C C . LEU A 1 259 ? 0.82718 -18.45909 1.77854 1.000 29.48742 295 LEU A C 1
ATOM 2091 O O . LEU A 1 259 ? 0.54176 -18.64618 2.96957 1.000 27.34296 295 LEU A O 1
ATOM 2096 N N . PRO A 1 260 ? -0.00430 -18.81412 0.79740 1.000 28.11509 296 PRO A N 1
ATOM 2097 C CA . PRO A 1 260 ? -1.14169 -19.70038 1.08070 1.000 29.85969 296 PRO A CA 1
ATOM 2098 C C . PRO A 1 260 ? -0.66513 -21.03380 1.64936 1.000 28.15477 296 PRO A C 1
ATOM 2099 O O . PRO A 1 260 ? 0.45909 -21.47185 1.40141 1.000 26.89402 296 PRO A O 1
ATOM 2103 N N . PHE A 1 261 ? -1.55688 -21.68565 2.40404 1.000 28.41536 297 PHE A N 1
ATOM 2104 C CA . PHE A 1 261 ? -1.22122 -22.93050 3.09442 1.000 28.55238 297 PHE A CA 1
ATOM 2105 C C . PHE A 1 261 ? -0.62681 -23.97841 2.14975 1.000 33.71487 297 PHE A C 1
ATOM 2106 O O . PHE A 1 261 ? 0.39743 -24.59508 2.46070 1.000 27.75596 297 PHE A O 1
ATOM 2114 N N . ASP A 1 262 ? -1.24858 -24.20684 0.99164 1.000 29.52359 298 ASP A N 1
ATOM 2115 C CA . ASP A 1 262 ? -0.77627 -25.26892 0.10910 1.000 29.17137 298 ASP A CA 1
ATOM 2116 C C . ASP A 1 262 ? 0.14401 -24.76977 -1.00309 1.000 34.16119 298 ASP A C 1
ATOM 2117 O O . ASP A 1 262 ? 0.47065 -25.54108 -1.91464 1.000 32.83424 298 ASP A O 1
ATOM 2122 N N . ALA A 1 263 ? 0.58138 -23.51522 -0.94736 1.000 28.66048 299 ALA A N 1
ATOM 2123 C CA . ALA A 1 263 ? 1.28001 -22.92047 -2.08077 1.000 35.63998 299 ALA A CA 1
ATOM 2124 C C . ALA A 1 263 ? 2.70978 -23.43806 -2.18524 1.000 35.33876 299 ALA A C 1
ATOM 2125 O O . ALA A 1 263 ? 3.36591 -23.73163 -1.18013 1.000 30.21370 299 ALA A O 1
ATOM 2127 N N . GLU A 1 264 ? 3.19202 -23.55052 -3.42118 1.000 32.75101 300 GLU A N 1
ATOM 2128 C CA . GLU A 1 264 ? 4.59335 -23.89288 -3.64518 1.000 33.52637 300 GLU A CA 1
ATOM 2129 C C . GLU A 1 264 ? 5.45124 -22.64098 -3.53174 1.000 31.19148 300 GLU A C 1
ATOM 2130 O O . GLU A 1 264 ? 5.25284 -21.69683 -4.30368 1.000 32.36244 300 GLU A O 1
ATOM 2136 N N . PRO A 1 265 ? 6.40960 -22.58648 -2.60686 1.000 31.79784 301 PRO A N 1
ATOM 2137 C CA . PRO A 1 265 ? 7.19397 -21.36431 -2.44957 1.000 30.90994 301 PRO A CA 1
ATOM 2138 C C . PRO A 1 265 ? 8.09344 -21.14776 -3.64459 1.000 29.77099 301 PRO A C 1
ATOM 2139 O O . PRO A 1 265 ? 8.60547 -22.11398 -4.23947 1.000 25.46352 301 PRO A O 1
ATOM 2143 N N . PRO A 1 266 ? 8.33079 -19.89146 -4.04599 1.000 32.60784 302 PRO A N 1
ATOM 2144 C CA . PRO A 1 266 ? 9.31083 -19.58737 -5.10989 1.000 28.92216 302 PRO A CA 1
ATOM 2145 C C . PRO A 1 266 ? 10.72727 -19.52437 -4.54142 1.000 28.09571 302 PRO A C 1
ATOM 2146 O O . PRO A 1 266 ? 11.29269 -18.45954 -4.27625 1.000 26.75860 302 PRO A O 1
ATOM 2150 N N . TYR A 1 267 ? 11.30685 -20.70914 -4.31321 1.000 27.61814 303 TYR A N 1
ATOM 2151 C CA . TYR A 1 267 ? 12.58775 -20.78716 -3.60809 1.000 26.93304 303 TYR A CA 1
ATOM 2152 C C . TYR A 1 267 ? 13.66374 -19.97854 -4.31605 1.000 26.89369 303 TYR A C 1
ATOM 2153 O O . TYR A 1 267 ? 14.44379 -19.27268 -3.66885 1.000 23.05151 303 TYR A O 1
ATOM 2162 N N . GLU A 1 268 ? 13.73075 -20.07091 -5.64690 1.000 27.42990 304 GLU A N 1
ATOM 2163 C CA . GLU A 1 268 ? 14.81706 -19.38774 -6.34661 1.000 30.54696 304 GLU A CA 1
ATOM 2164 C C . GLU A 1 268 ? 14.64842 -17.87410 -6.27970 1.000 27.43314 304 GLU A C 1
ATOM 2165 O O . GLU A 1 268 ? 15.64190 -17.14290 -6.19718 1.000 27.41716 304 GLU A O 1
ATOM 2171 N N . GLU A 1 269 ? 13.39912 -17.38827 -6.30754 1.000 27.30762 305 GLU A N 1
ATOM 2172 C CA . GLU A 1 269 ? 13.14758 -15.96270 -6.10112 1.000 29.15478 305 GLU A CA 1
ATOM 2173 C C . GLU A 1 269 ? 13.68362 -15.50658 -4.75320 1.000 27.05669 305 GLU A C 1
ATOM 2174 O O . GLU A 1 269 ? 14.31392 -14.44577 -4.64828 1.000 24.55366 305 GLU A O 1
ATOM 2180 N N . TYR A 1 270 ? 13.42201 -16.28899 -3.70369 1.000 26.20005 306 TYR A N 1
ATOM 2181 C CA . TYR A 1 270 ? 13.93213 -15.94743 -2.38153 1.000 23.12844 306 TYR A CA 1
ATOM 2182 C C . TYR A 1 270 ? 15.45317 -15.91020 -2.36962 1.000 23.05353 306 TYR A C 1
ATOM 2183 O O . TYR A 1 270 ? 16.05609 -15.00577 -1.77886 1.000 20.17444 306 TYR A O 1
ATOM 2192 N N . ARG A 1 271 ? 16.09534 -16.88539 -3.01221 1.000 21.43912 307 ARG A N 1
ATOM 2193 C CA . ARG A 1 271 ? 17.55652 -16.88908 -3.04208 1.000 21.42964 307 ARG A CA 1
ATOM 2194 C C . ARG A 1 271 ? 18.10081 -15.69406 -3.81328 1.000 23.68234 307 ARG A C 1
ATOM 2195 O O . ARG A 1 271 ? 19.09496 -15.08049 -3.40108 1.000 23.79688 307 ARG A O 1
ATOM 2203 N N . MET A 1 272 ? 17.47654 -15.35519 -4.94386 1.000 22.46796 308 MET A N 1
ATOM 2204 C CA . MET A 1 272 ? 17.92252 -14.18300 -5.69257 1.000 23.50043 308 MET A CA 1
ATOM 2205 C C . MET A 1 272 ? 17.67802 -12.91079 -4.89622 1.000 24.83670 308 MET A C 1
ATOM 2206 O O . MET A 1 272 ? 18.50210 -11.99093 -4.91711 1.000 26.08389 308 MET A O 1
ATOM 2211 N N . LEU A 1 273 ? 16.55590 -12.85537 -4.17303 1.000 25.62706 309 LEU A N 1
ATOM 2212 C CA . LEU A 1 273 ? 16.26083 -11.71499 -3.31424 1.000 23.35513 309 LEU A CA 1
ATOM 2213 C C . LEU A 1 273 ? 17.35784 -11.50438 -2.27533 1.000 22.22934 309 LEU A C 1
ATOM 2214 O O . LEU A 1 273 ? 17.84385 -10.38401 -2.08960 1.000 23.89212 309 LEU A O 1
ATOM 2219 N N . LEU A 1 274 ? 17.77180 -12.57049 -1.58733 1.000 20.98668 310 LEU A N 1
ATOM 2220 C CA . LEU A 1 274 ? 18.82652 -12.39580 -0.59407 1.000 19.39648 310 LEU A CA 1
ATOM 2221 C C . LEU A 1 274 ? 20.18532 -12.15497 -1.25015 1.000 23.62980 310 LEU A C 1
ATOM 2222 O O . LEU A 1 274 ? 21.00508 -11.39501 -0.71312 1.000 20.45149 310 LEU A O 1
ATOM 2227 N N . LEU A 1 275 ? 20.44161 -12.76322 -2.41357 1.000 20.83397 311 LEU A N 1
ATOM 2228 C CA . LEU A 1 275 ? 21.69593 -12.48638 -3.11457 1.000 27.30737 311 LEU A CA 1
ATOM 2229 C C . LEU A 1 275 ? 21.80022 -11.02630 -3.53354 1.000 28.18330 311 LEU A C 1
ATOM 2230 O O . LEU A 1 275 ? 22.90676 -10.47068 -3.57877 1.000 26.79215 311 LEU A O 1
ATOM 2235 N N . SER A 1 276 ? 20.66973 -10.37947 -3.83770 1.000 24.29847 312 SER A N 1
ATOM 2236 C CA . SER A 1 276 ? 20.73751 -8.96792 -4.19667 1.000 24.59024 312 SER A CA 1
ATOM 2237 C C . SER A 1 276 ? 21.24571 -8.10653 -3.03890 1.000 26.82452 312 SER A C 1
ATOM 2238 O O . SER A 1 276 ? 21.72120 -6.99224 -3.27987 1.000 27.81599 312 SER A O 1
ATOM 2241 N N . VAL A 1 277 ? 21.15000 -8.58891 -1.79133 1.000 23.03263 313 VAL A N 1
ATOM 2242 C CA . VAL A 1 277 ? 21.76642 -7.87453 -0.67189 1.000 23.86008 313 VAL A CA 1
ATOM 2243 C C . VAL A 1 277 ? 23.25317 -7.67105 -0.93068 1.000 26.14659 313 VAL A C 1
ATOM 2244 O O . VAL A 1 277 ? 23.80337 -6.58638 -0.69992 1.000 25.86020 313 VAL A O 1
ATOM 2248 N N . LEU A 1 278 ? 23.92968 -8.71625 -1.40350 1.000 24.92970 314 LEU A N 1
ATOM 2249 C CA . LEU A 1 278 ? 25.36621 -8.60765 -1.62718 1.000 26.34268 314 LEU A CA 1
ATOM 2250 C C . LEU A 1 278 ? 25.67210 -7.63445 -2.75878 1.000 30.58852 314 LEU A C 1
ATOM 2251 O O . LEU A 1 278 ? 26.66356 -6.89809 -2.69761 1.000 27.30222 314 LEU A O 1
ATOM 2256 N N . ASP A 1 279 ? 24.82786 -7.60342 -3.79293 1.000 32.54428 315 ASP A N 1
ATOM 2257 C CA . ASP A 1 279 ? 25.00672 -6.60914 -4.85023 1.000 32.24997 315 ASP A CA 1
ATOM 2258 C C . ASP A 1 279 ? 24.92288 -5.19789 -4.28825 1.000 33.47454 315 ASP A C 1
ATOM 2259 O O . ASP A 1 279 ? 25.80210 -4.36483 -4.53966 1.000 32.90959 315 ASP A O 1
ATOM 2264 N N . ASP A 1 280 ? 23.87097 -4.92018 -3.51066 1.000 33.00046 316 ASP A N 1
ATOM 2265 C CA . ASP A 1 280 ? 23.71241 -3.62135 -2.85894 1.000 31.92730 316 ASP A CA 1
ATOM 2266 C C . ASP A 1 280 ? 24.96414 -3.21381 -2.09366 1.000 37.33125 316 ASP A C 1
ATOM 2267 O O . ASP A 1 280 ? 25.40040 -2.05979 -2.16027 1.000 33.78134 316 ASP A O 1
ATOM 2272 N N . LEU A 1 281 ? 25.53333 -4.14610 -1.32948 1.000 32.97762 317 LEU A N 1
ATOM 2273 C CA . LEU A 1 281 ? 26.64575 -3.85770 -0.43763 1.000 33.66985 317 LEU A CA 1
ATOM 2274 C C . LEU A 1 281 ? 28.00721 -4.01774 -1.10334 1.000 37.44663 317 LEU A C 1
ATOM 2275 O O . LEU A 1 281 ? 29.02983 -3.83489 -0.43364 1.000 34.56576 317 LEU A O 1
ATOM 2280 N N . GLY A 1 282 ? 28.04952 -4.33879 -2.39516 1.000 30.19839 318 GLY A N 1
ATOM 2281 C CA . GLY A 1 282 ? 29.32096 -4.47112 -3.08234 1.000 31.40395 318 GLY A CA 1
ATOM 2282 C C . GLY A 1 282 ? 30.15819 -5.65203 -2.64017 1.000 36.72659 318 GLY A C 1
ATOM 2283 O O . GLY A 1 282 ? 31.38953 -5.57177 -2.66585 1.000 36.76700 318 GLY A O 1
ATOM 2284 N N . GLN A 1 283 ? 29.52332 -6.74856 -2.23992 1.000 27.52906 319 GLN A N 1
ATOM 2285 C CA . GLN A 1 283 ? 30.19466 -7.94853 -1.76803 1.000 31.55619 319 GLN A CA 1
ATOM 2286 C C . GLN A 1 283 ? 30.01826 -9.08080 -2.77218 1.000 32.74748 319 GLN A C 1
ATOM 2287 O O . GLN A 1 283 ? 29.12466 -9.05807 -3.61985 1.000 33.32931 319 GLN A O 1
ATOM 2293 N N . ALA A 1 284 ? 30.87037 -10.09089 -2.64976 1.000 30.55474 320 ALA A N 1
ATOM 2294 C CA . ALA A 1 284 ? 30.84366 -11.25753 -3.51433 1.000 31.29011 320 ALA A CA 1
ATOM 2295 C C . AL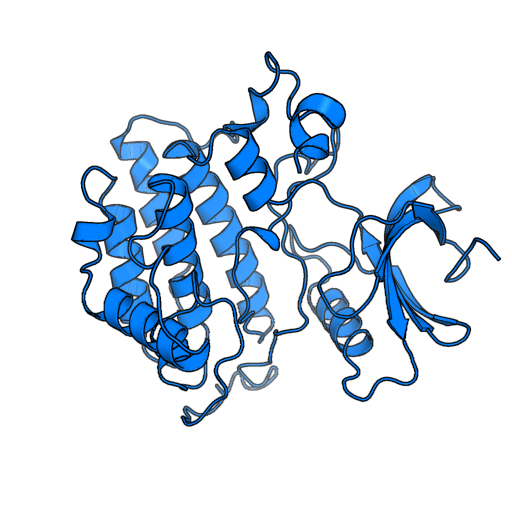A A 1 284 ? 30.36710 -12.47913 -2.73936 1.000 32.34981 320 ALA A C 1
ATOM 2296 O O . ALA A 1 284 ? 30.61472 -12.61106 -1.53822 1.000 32.89633 320 ALA A O 1
ATOM 2298 N N . CYS A 1 285 ? 29.67210 -13.37512 -3.43833 1.000 28.90890 321 CYS A N 1
ATOM 2299 C CA . CYS A 1 285 ? 29.23892 -14.64447 -2.85719 1.000 28.37918 321 CYS A CA 1
ATOM 2300 C C . CYS A 1 285 ? 30.33579 -15.67765 -3.11506 1.000 34.28404 321 CYS A C 1
ATOM 2301 O O . CYS A 1 285 ? 30.24954 -16.52616 -4.00357 1.000 30.62850 321 CYS A O 1
ATOM 2304 N N . ASP A 1 286 ? 31.40372 -15.58983 -2.32220 1.000 28.11261 322 ASP A N 1
ATOM 2305 C CA . ASP A 1 286 ? 32.62093 -16.33777 -2.60234 1.000 26.36568 322 ASP A CA 1
ATOM 2306 C C . ASP A 1 286 ? 32.92579 -17.42010 -1.57389 1.000 26.70549 322 ASP A C 1
ATOM 2307 O O . ASP A 1 286 ? 34.02898 -17.97129 -1.58887 1.000 27.11797 322 ASP A O 1
ATOM 2312 N N . GLY A 1 287 ? 31.98847 -17.73112 -0.67817 1.000 25.86975 323 GLY A N 1
ATOM 2313 C CA . GLY A 1 287 ? 32.17923 -18.78541 0.29853 1.000 26.68614 323 GLY A CA 1
ATOM 2314 C C . GLY A 1 287 ? 32.93361 -18.39764 1.55996 1.000 29.70844 323 GLY A C 1
ATOM 2315 O O . GLY A 1 287 ? 33.02522 -19.21777 2.48356 1.000 25.84586 323 GLY A O 1
ATOM 2316 N N . ASP A 1 288 ? 33.48628 -17.18995 1.64034 1.000 22.86462 324 ASP A N 1
ATOM 2317 C CA . ASP A 1 288 ? 34.19470 -16.78726 2.84906 1.000 20.98577 324 ASP A CA 1
ATOM 2318 C C . ASP A 1 288 ? 33.19441 -16.56606 3.97741 1.000 19.24786 324 ASP A C 1
ATOM 2319 O O . ASP A 1 288 ? 32.30312 -15.71906 3.86359 1.000 21.33554 324 ASP A O 1
ATOM 2324 N N . MET A 1 289 ? 33.33502 -17.32611 5.06218 1.000 20.27079 325 MET A N 1
ATOM 2325 C CA . MET A 1 289 ? 32.39530 -17.29423 6.18011 1.000 18.92200 325 MET A CA 1
ATOM 2326 C C . MET A 1 289 ? 33.08528 -16.76828 7.43422 1.000 17.78771 325 MET A C 1
ATOM 2327 O O . MET A 1 289 ? 34.28943 -16.95428 7.61118 1.000 18.09446 325 MET A O 1
ATOM 2332 N N . ASP A 1 290 ? 32.30405 -16.11556 8.30340 1.000 17.85602 326 ASP A N 1
ATOM 2333 C CA . ASP A 1 290 ? 32.85952 -15.47928 9.50244 1.000 18.17413 326 ASP A CA 1
ATOM 2334 C C . ASP A 1 290 ? 33.75059 -16.43589 10.28127 1.000 18.22644 326 ASP A C 1
ATOM 2335 O O . ASP A 1 290 ? 34.85107 -16.07333 10.71645 1.000 19.05235 326 ASP A O 1
ATOM 2340 N N . TRP A 1 291 ? 33.27373 -17.66607 10.48381 1.000 17.95093 327 TRP A N 1
ATOM 2341 C CA . TRP A 1 291 ? 33.95514 -18.59358 11.37809 1.000 18.65616 327 TRP A CA 1
ATOM 2342 C C . TRP A 1 291 ? 35.28194 -19.06358 10.81537 1.000 20.69992 327 TRP A C 1
ATOM 2343 O O . TRP A 1 291 ? 36.10171 -19.60318 11.56957 1.000 20.40766 327 TRP A O 1
ATOM 2354 N N . MET A 1 292 ? 35.53156 -18.83087 9.52465 1.000 19.22458 328 MET A N 1
ATOM 2355 C CA . MET A 1 292 ? 36.80533 -19.21613 8.94115 1.000 20.82991 328 MET A CA 1
ATOM 2356 C C . MET A 1 292 ? 37.94496 -18.32604 9.41439 1.000 26.52622 328 MET A C 1
ATOM 2357 O O . MET A 1 292 ? 39.10808 -18.68816 9.22545 1.000 24.69623 328 MET A O 1
ATOM 2362 N N . HIS A 1 293 ? 37.64071 -17.19641 10.05574 1.000 21.50006 329 HIS A N 1
ATOM 2363 C CA . HIS A 1 293 ? 38.65945 -16.29113 10.57879 1.000 21.74740 329 HIS A CA 1
ATOM 2364 C C . HIS A 1 293 ? 38.94150 -16.49570 12.06114 1.000 22.51410 329 HIS A C 1
ATOM 2365 O O . HIS A 1 293 ? 39.83556 -15.83580 12.60778 1.000 24.36801 329 HIS A O 1
ATOM 2372 N N . LEU A 1 294 ? 38.22501 -17.40147 12.72025 1.000 24.39037 330 LEU A N 1
ATOM 2373 C CA . LEU A 1 294 ? 38.46443 -17.65122 14.13581 1.000 26.44069 330 LEU A CA 1
ATOM 2374 C C . LEU A 1 294 ? 39.91123 -18.06627 14.37236 1.000 27.98317 330 LEU A C 1
ATOM 2375 O O . LEU A 1 294 ? 40.56192 -18.65846 13.50585 1.000 27.04622 330 LEU A O 1
ATOM 2380 N N . ASN A 1 295 ? 40.42210 -17.71030 15.55400 1.000 26.70569 331 ASN A N 1
ATOM 2381 C CA . ASN A 1 295 ? 41.71235 -18.19352 16.04105 1.000 31.17310 331 ASN A CA 1
ATOM 2382 C C . ASN A 1 295 ? 42.83208 -17.89528 15.04973 1.000 33.96478 331 ASN A C 1
ATOM 2383 O O . ASN A 1 295 ? 43.60726 -18.77141 14.66182 1.000 32.34314 331 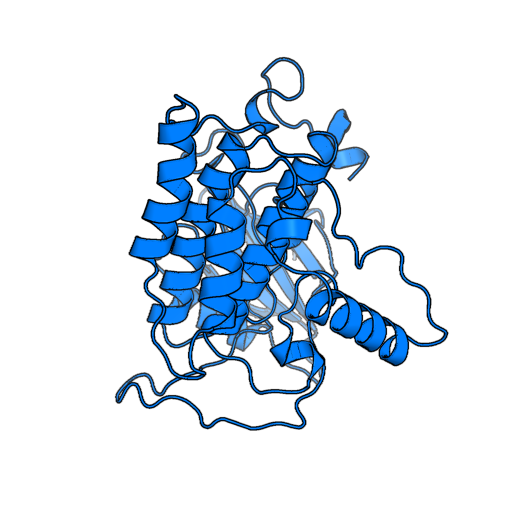ASN A O 1
ATOM 2388 N N . GLY A 1 296 ? 42.90572 -16.63287 14.63149 1.000 33.50984 332 GLY A N 1
ATOM 2389 C CA . GLY A 1 296 ? 43.99306 -16.17803 13.78618 1.000 30.17861 332 GLY A CA 1
ATOM 2390 C C . GLY A 1 296 ? 43.94404 -16.65641 12.35428 1.000 27.32160 332 GLY A C 1
ATOM 2391 O O . GLY A 1 296 ? 44.96629 -16.59965 11.65652 1.000 29.23102 332 GLY A O 1
ATOM 2392 N N . GLY A 1 297 ? 42.78749 -17.11564 11.88699 1.000 26.15286 333 GLY A N 1
ATOM 2393 C CA . GLY A 1 297 ? 42.66606 -17.73115 10.58558 1.000 30.49197 333 GLY A CA 1
ATOM 2394 C C . GLY A 1 297 ? 42.68150 -19.24684 10.60512 1.000 33.59179 333 GLY A C 1
ATOM 2395 O O . GLY A 1 297 ? 42.41506 -19.86388 9.56841 1.000 31.72853 333 GLY A O 1
ATOM 2396 N N . ARG A 1 298 ? 42.97886 -19.85813 11.75410 1.000 29.98697 334 ARG A N 1
ATOM 2397 C CA . ARG A 1 298 ? 42.99996 -21.31298 11.86644 1.000 32.70699 334 ARG A CA 1
ATOM 2398 C C . ARG A 1 298 ? 41.60957 -21.94292 11.78750 1.000 35.72434 334 ARG A C 1
ATOM 2399 O O . ARG A 1 298 ? 41.50721 -23.12193 11.43302 1.000 38.42598 334 ARG A O 1
ATOM 2407 N N . GLY A 1 299 ? 40.53999 -21.19465 12.10139 1.000 29.71975 335 GLY A N 1
ATOM 2408 C CA . GLY A 1 299 ? 39.20664 -21.77083 12.22919 1.000 28.06331 335 GLY A CA 1
ATOM 2409 C C . GLY A 1 299 ? 38.88045 -22.15616 13.66646 1.000 30.18176 335 GLY A C 1
ATOM 2410 O O . GLY A 1 299 ? 39.66957 -21.96252 14.58820 1.000 26.83985 335 GLY A O 1
ATOM 2411 N N . TRP A 1 300 ? 37.69131 -22.72879 13.86914 1.000 28.18598 336 TRP A N 1
ATOM 2412 C CA . TRP A 1 300 ? 37.24959 -23.02702 15.23117 1.000 33.35056 336 TRP A CA 1
ATOM 2413 C C . TRP A 1 300 ? 38.17781 -24.04765 15.88994 1.000 36.25435 336 TRP A C 1
ATOM 2414 O O . TRP A 1 300 ? 38.76145 -24.91382 15.23063 1.000 34.47232 336 TRP A O 1
ATOM 2425 N N . ASP A 1 301 ? 38.34002 -23.91825 17.20372 1.000 35.95104 337 ASP A N 1
ATOM 2426 C CA . ASP A 1 301 ? 39.28698 -24.73384 17.95273 1.000 44.89545 337 ASP A CA 1
ATOM 2427 C C . ASP A 1 301 ? 38.57704 -25.45840 19.08957 1.000 50.08874 337 ASP A C 1
ATOM 2428 O O . ASP A 1 301 ? 37.73517 -24.87951 19.78214 1.000 56.73451 337 ASP A O 1
ATOM 2433 N N . ALA A 1 302 ? 38.94023 -26.72751 19.28475 1.000 60.70328 338 ALA A N 1
ATOM 2434 C CA . ALA A 1 302 ? 38.19555 -27.59870 20.18789 1.000 64.44408 338 ALA A CA 1
ATOM 2435 C C . ALA A 1 302 ? 38.32566 -27.18499 21.64891 1.000 77.88039 338 ALA A C 1
ATOM 2436 O O . ALA A 1 302 ? 37.38058 -27.37180 22.42082 1.000 82.10597 338 ALA A O 1
ATOM 2438 N N . THR A 1 303 ? 39.47570 -26.64642 22.06142 1.000 83.13294 339 THR A N 1
ATOM 2439 C CA . THR A 1 303 ? 39.66132 -26.29445 23.46553 1.000 92.00497 339 THR A CA 1
ATOM 2440 C C . THR A 1 303 ? 39.41405 -24.81913 23.76296 1.000 92.00959 339 THR A C 1
ATOM 2441 O O . THR A 1 303 ? 39.13901 -24.47782 24.91900 1.000 100.52973 339 THR A O 1
ATOM 2445 N N . ILE A 1 304 ? 39.48844 -23.94668 22.75954 1.000 81.00289 340 ILE A N 1
ATOM 2446 C CA . ILE A 1 304 ? 39.17150 -22.53185 22.94343 1.000 72.55670 340 ILE A CA 1
ATOM 2447 C C . ILE A 1 304 ? 37.68547 -22.26904 22.74199 1.000 74.46170 340 ILE A C 1
ATOM 2448 O O . ILE A 1 304 ? 37.08183 -21.48052 23.47473 1.000 77.99721 340 ILE A O 1
ATOM 2453 N N . ASN A 1 305 ? 37.08502 -22.91924 21.74475 1.000 72.20394 341 ASN A N 1
ATOM 2454 C CA . ASN A 1 305 ? 35.68281 -22.71670 21.39424 1.000 68.01631 341 ASN A CA 1
ATOM 2455 C C . ASN A 1 305 ? 34.80346 -23.87773 21.84576 1.000 77.91716 341 ASN A C 1
ATOM 2456 O O . ASN A 1 305 ? 33.88756 -23.69319 22.65287 1.000 88.80072 341 ASN A O 1
ATOM 2461 N N . LYS A 1 306 ? 35.06280 -25.07879 21.32298 1.000 93.23337 342 LYS A N 1
ATOM 2462 C CA . LYS A 1 306 ? 34.20307 -26.22839 21.57951 1.000 109.53229 342 LYS A CA 1
ATOM 2463 C C . LYS A 1 306 ? 34.27835 -26.72356 23.02092 1.000 127.53223 342 LYS A C 1
ATOM 2464 O O . LYS A 1 306 ? 33.46775 -27.57413 23.40546 1.000 127.73871 342 LYS A O 1
ATOM 2470 N N . LYS A 1 307 ? 35.21740 -26.22163 23.82804 1.000 146.37106 343 LYS A N 1
ATOM 2471 C CA . LYS A 1 307 ? 35.23128 -26.58703 25.24049 1.000 145.95719 343 LYS A CA 1
ATOM 2472 C C . LYS A 1 307 ? 34.28986 -25.67233 26.02463 1.000 151.27767 343 LYS A C 1
ATOM 2473 O O . LYS A 1 307 ? 33.55489 -26.16216 26.89257 1.000 152.20594 343 LYS A O 1
ATOM 2479 N N . PRO A 1 308 ? 34.27240 -24.35526 25.77349 1.000 157.14612 344 PRO A N 1
ATOM 2480 C CA . PRO A 1 308 ? 33.13063 -23.55141 26.24380 1.000 161.22392 344 PRO A CA 1
ATOM 2481 C C . PRO A 1 308 ? 31.78757 -24.01164 25.69211 1.000 157.97201 344 PRO A C 1
ATOM 2482 O O . PRO A 1 308 ? 30.75243 -23.71643 26.30351 1.000 156.08481 344 PRO A O 1
ATOM 2486 N N . ASN A 1 309 ? 31.76894 -24.71412 24.56164 1.000 127.60408 345 ASN A N 1
ATOM 2487 C CA . ASN A 1 309 ? 30.54000 -25.28351 24.01262 1.000 112.88761 345 ASN A CA 1
ATOM 2488 C C . ASN A 1 309 ? 29.89483 -26.26322 24.99114 1.000 109.78529 345 ASN A C 1
ATOM 2489 O O . ASN A 1 309 ? 28.77447 -26.04742 25.45602 1.000 96.40298 345 ASN A O 1
#

Radius of gyration: 19.75 Å; Cα contacts (8 Å, |Δi|>4): 534; chains: 1; bounding box: 50×55×42 Å